Protein AF-A0A2V2RAA9-F1 (afdb_monomer_lite)

Sequence (193 aa):
KATEGNYYHDASFNYNMANGKAAGMQMGAYDFARPDLFSPATEANYFWAFAGGKIIADGHSLYPMVDFEVFNGHVGAGSYTAWFNAWSADVKAKTSHFLRPVIYASAGNGMCDLATSCVLSAWVAHYNGENLYTGNPWDGCCSCCNYVDPCTKNGWTYWQVSSTGSMCGISGNTDFDAYPLSLSLLISYQGVK

pLDDT: mean 93.82, std 6.81, range [66.69, 98.94]

Foldseek 3Di:
DAEEQQPDGDPCLVVCLVVCVVVVAQDEEEYAYDQVPDALLNRLVSSCVGCVVSQAQPLRYFAYEYEDPDDPHHPNAPFPQRRVVVNVVNNCVVDPWDHQYEYEDEPAPTQQSHALSPPGAYEYEAQPVDDQAPDASQPPPYDAGHQCGSVVSDRHQKYFHDQQDDDPPDPGGHTDMHGHDDPVVSCVRTNID

Structure (mmCIF, N/CA/C/O backbone):
data_AF-A0A2V2RAA9-F1
#
_entry.id   AF-A0A2V2RAA9-F1
#
loop_
_atom_site.group_PDB
_atom_site.id
_atom_site.type_symbol
_atom_site.label_atom_id
_atom_site.label_alt_id
_atom_site.label_comp_id
_atom_site.label_asym_id
_atom_site.label_entity_id
_atom_site.label_seq_id
_atom_site.pdbx_PDB_ins_code
_atom_site.Cartn_x
_atom_site.Cartn_y
_atom_site.Cartn_z
_atom_site.occupancy
_atom_site.B_iso_or_equiv
_atom_site.auth_seq_id
_atom_site.auth_comp_id
_atom_site.auth_asym_id
_atom_site.auth_atom_id
_atom_site.pdbx_PDB_model_num
ATOM 1 N N . LYS A 1 1 ? 1.457 -6.061 8.711 1.00 98.62 1 LYS A N 1
ATOM 2 C CA . LYS A 1 1 ? 1.168 -7.101 7.701 1.00 98.62 1 LYS A CA 1
ATOM 3 C C . LYS A 1 1 ? -0.242 -7.630 7.892 1.00 98.62 1 LYS A C 1
ATOM 5 O O . LYS A 1 1 ? -0.661 -7.742 9.040 1.00 98.62 1 LYS A O 1
ATOM 10 N N . ALA A 1 2 ? -0.966 -7.921 6.815 1.00 98.88 2 ALA A N 1
ATOM 11 C CA . ALA A 1 2 ? -2.245 -8.629 6.861 1.00 98.88 2 ALA A CA 1
ATOM 12 C C . ALA A 1 2 ? -2.123 -10.004 6.203 1.00 98.88 2 ALA A C 1
ATOM 14 O O . ALA A 1 2 ? -2.386 -11.017 6.849 1.00 98.88 2 ALA A O 1
ATOM 15 N N . THR A 1 3 ? -1.667 -10.034 4.953 1.00 98.94 3 THR A N 1
ATOM 16 C CA . THR A 1 3 ? -1.523 -11.258 4.161 1.00 98.94 3 THR A CA 1
ATOM 17 C C . THR A 1 3 ? -0.157 -11.342 3.492 1.00 98.94 3 THR A C 1
ATOM 19 O O . THR A 1 3 ? 0.612 -10.378 3.487 1.00 98.94 3 THR A O 1
ATOM 22 N N . GLU A 1 4 ? 0.164 -12.532 2.996 1.00 98.81 4 GLU A N 1
ATOM 23 C CA . GLU A 1 4 ? 1.214 -12.751 2.004 1.00 98.81 4 GLU A CA 1
ATOM 24 C C . GLU A 1 4 ? 0.735 -13.790 0.990 1.00 98.81 4 GLU A C 1
ATOM 26 O O . GLU A 1 4 ? 0.276 -14.878 1.377 1.00 98.81 4 GLU A O 1
ATOM 31 N N . GLY A 1 5 ? 0.855 -13.455 -0.298 1.00 98.31 5 GLY A N 1
ATOM 32 C CA . GLY A 1 5 ? 0.382 -14.305 -1.381 1.00 98.31 5 GLY A CA 1
ATOM 33 C C . GLY A 1 5 ? -1.093 -14.678 -1.203 1.00 98.31 5 GLY A C 1
ATOM 34 O O . GLY A 1 5 ? -1.935 -13.869 -0.822 1.00 98.31 5 GLY A O 1
ATOM 35 N N . ASN A 1 6 ? -1.410 -15.953 -1.432 1.00 98.31 6 ASN A N 1
ATOM 36 C CA . ASN A 1 6 ? -2.749 -16.506 -1.201 1.00 98.31 6 ASN A CA 1
ATOM 37 C C . ASN A 1 6 ? -2.800 -17.566 -0.089 1.00 98.31 6 ASN A C 1
ATOM 39 O O . ASN A 1 6 ? -3.706 -18.403 -0.075 1.00 98.31 6 ASN A O 1
ATOM 43 N N . TYR A 1 7 ? -1.794 -17.584 0.788 1.00 98.56 7 TYR A N 1
ATOM 44 C CA . TYR A 1 7 ? -1.565 -18.707 1.699 1.00 98.56 7 TYR A CA 1
ATOM 45 C C . TYR A 1 7 ? -1.301 -18.307 3.149 1.00 98.56 7 TYR A C 1
ATOM 47 O O . TYR A 1 7 ? -1.423 -19.154 4.034 1.00 98.56 7 TYR A O 1
ATOM 55 N N . TYR A 1 8 ? -0.936 -17.054 3.426 1.00 98.88 8 TYR A N 1
ATOM 56 C CA . TYR A 1 8 ? -0.551 -16.637 4.772 1.00 98.88 8 TYR A CA 1
ATOM 57 C C . TYR A 1 8 ? -1.415 -15.491 5.285 1.00 98.88 8 TYR A C 1
ATOM 59 O O . TYR A 1 8 ? -1.606 -14.482 4.610 1.00 98.88 8 TYR A O 1
ATOM 67 N N . HIS A 1 9 ? -1.909 -15.646 6.510 1.00 98.88 9 HIS A N 1
ATOM 68 C CA . HIS A 1 9 ? -2.507 -14.576 7.298 1.00 98.88 9 HIS A CA 1
ATOM 69 C C . HIS A 1 9 ? -1.589 -14.266 8.470 1.00 98.88 9 HIS A C 1
ATOM 71 O O . HIS A 1 9 ? -1.182 -15.172 9.200 1.00 98.88 9 HIS A O 1
ATOM 77 N N . ASP A 1 10 ? -1.310 -12.987 8.690 1.00 98.81 10 ASP A N 1
ATOM 78 C CA . ASP A 1 10 ? -0.564 -12.573 9.866 1.00 98.81 10 ASP A CA 1
ATOM 79 C C . ASP A 1 10 ? -1.406 -12.795 11.132 1.00 98.81 10 ASP A C 1
ATOM 81 O O . ASP A 1 10 ? -2.500 -12.241 11.289 1.00 98.81 10 ASP A O 1
ATOM 85 N N . ALA A 1 11 ? -0.891 -13.618 12.048 1.00 98.56 11 ALA A N 1
ATOM 86 C CA . ALA A 1 11 ? -1.599 -14.002 13.268 1.00 98.56 11 ALA A CA 1
ATOM 87 C C . ALA A 1 11 ? -1.884 -12.810 14.203 1.00 98.56 11 ALA A C 1
ATOM 89 O O . ALA A 1 11 ? -2.848 -12.842 14.970 1.00 98.56 11 ALA A O 1
ATOM 90 N N . SER A 1 12 ? -1.079 -11.749 14.122 1.00 98.06 12 SER A N 1
ATOM 91 C CA . SER A 1 12 ? -1.206 -10.554 14.958 1.00 98.06 12 SER A CA 1
ATOM 92 C C . SER A 1 12 ? -2.073 -9.471 14.316 1.00 98.06 12 SER A C 1
ATOM 94 O O . SER A 1 12 ? -2.484 -8.545 15.015 1.00 98.06 12 SER A O 1
ATOM 96 N N . PHE A 1 13 ? -2.404 -9.572 13.022 1.00 98.81 13 PHE A N 1
ATOM 97 C CA . PHE A 1 13 ? -3.129 -8.534 12.278 1.00 98.81 13 PHE 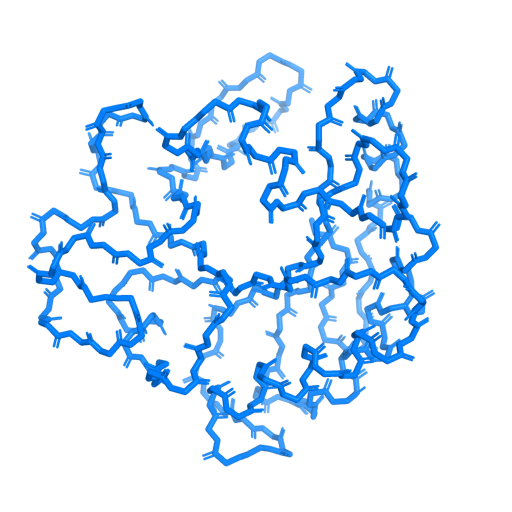A CA 1
ATOM 98 C C . PHE A 1 13 ? -4.394 -8.050 12.993 1.00 98.81 13 PHE A C 1
ATOM 100 O O . PHE A 1 13 ? -4.569 -6.854 13.224 1.00 98.81 13 PHE A O 1
ATOM 107 N N . ASN A 1 14 ? -5.270 -8.980 13.386 1.00 98.50 14 ASN A N 1
ATOM 108 C CA . ASN A 1 14 ? -6.539 -8.628 14.021 1.00 98.50 14 ASN A CA 1
ATOM 109 C C . ASN A 1 14 ? -6.346 -7.937 15.374 1.00 98.50 14 ASN A C 1
ATOM 111 O O . ASN A 1 14 ? -7.070 -6.986 15.674 1.00 98.50 14 ASN A O 1
ATOM 115 N N . TYR A 1 15 ? -5.376 -8.402 16.163 1.00 98.19 15 TYR A N 1
ATOM 116 C CA . TYR A 1 15 ? -5.028 -7.809 17.449 1.00 98.19 15 TYR A CA 1
ATOM 117 C C . TYR A 1 15 ? -4.449 -6.400 17.264 1.00 98.19 15 TYR A C 1
ATOM 119 O O . TYR A 1 15 ? -4.908 -5.460 17.911 1.00 98.19 15 TYR A O 1
ATOM 127 N N . ASN A 1 16 ? -3.505 -6.231 16.338 1.00 98.06 16 ASN A N 1
ATOM 128 C CA . ASN A 1 16 ? -2.843 -4.954 16.078 1.00 98.06 16 ASN A CA 1
ATOM 129 C C . ASN A 1 16 ? -3.819 -3.914 15.519 1.00 98.06 16 ASN A C 1
ATOM 131 O O . ASN A 1 16 ? -3.880 -2.801 16.035 1.00 98.06 16 ASN A O 1
ATOM 135 N N . MET A 1 17 ? -4.643 -4.280 14.530 1.00 98.50 17 MET A N 1
ATOM 136 C CA . MET A 1 17 ? -5.664 -3.384 13.974 1.00 98.50 17 MET A CA 1
ATOM 137 C C . MET A 1 17 ? -6.657 -2.914 15.038 1.00 98.50 17 MET A C 1
ATOM 139 O O . MET A 1 17 ? -6.996 -1.736 15.074 1.00 98.50 17 MET A O 1
ATOM 143 N N . ALA A 1 18 ? -7.135 -3.817 15.900 1.00 98.19 18 ALA A N 1
ATOM 144 C CA . ALA A 1 18 ? -8.118 -3.460 16.919 1.00 98.19 18 ALA A CA 1
ATOM 145 C C . ALA A 1 18 ? -7.515 -2.550 17.999 1.00 98.19 18 ALA A C 1
ATOM 147 O O . ALA A 1 18 ? -8.069 -1.491 18.291 1.00 98.19 18 ALA A O 1
ATOM 148 N N . ASN A 1 19 ? -6.367 -2.934 18.564 1.00 98.00 19 ASN A N 1
ATOM 149 C CA . ASN A 1 19 ? -5.750 -2.185 19.658 1.00 98.00 19 ASN A CA 1
ATOM 150 C C . ASN A 1 19 ? -5.135 -0.861 19.197 1.00 98.00 19 ASN A C 1
ATOM 152 O O . ASN A 1 19 ? -5.243 0.130 19.912 1.00 98.00 19 ASN A O 1
ATOM 156 N N . GLY A 1 20 ? -4.552 -0.807 17.996 1.00 97.75 20 GLY A N 1
ATOM 157 C CA . GLY A 1 20 ? -4.026 0.438 17.437 1.00 97.75 20 GLY A CA 1
ATOM 158 C C . GLY A 1 20 ? -5.127 1.479 17.224 1.00 97.75 20 GLY A C 1
ATOM 159 O O . GLY A 1 20 ? -4.992 2.622 17.659 1.00 97.75 20 GLY A O 1
ATOM 160 N N . LYS A 1 21 ? -6.273 1.066 16.665 1.00 98.12 21 LYS A N 1
ATOM 161 C CA . LYS A 1 21 ? -7.450 1.940 16.536 1.00 98.12 21 LYS A CA 1
ATOM 162 C C . LYS A 1 21 ? -8.003 2.369 17.893 1.00 98.12 21 LYS A C 1
ATOM 164 O O . LYS A 1 21 ? -8.296 3.544 18.080 1.00 98.12 21 LYS A O 1
ATOM 169 N N . ALA A 1 22 ? -8.099 1.451 18.859 1.00 97.94 22 ALA A N 1
ATOM 170 C CA . ALA A 1 22 ? -8.542 1.773 20.218 1.00 97.94 22 ALA A CA 1
ATOM 171 C C . ALA A 1 22 ? -7.605 2.767 20.933 1.00 97.94 22 ALA A C 1
ATOM 173 O O . ALA A 1 22 ? -8.062 3.569 21.744 1.00 97.94 22 ALA A O 1
ATOM 174 N N . ALA A 1 23 ? -6.313 2.755 20.598 1.00 97.25 23 ALA A N 1
ATOM 175 C CA . ALA A 1 23 ? -5.329 3.732 21.057 1.00 97.25 23 ALA A CA 1
ATOM 176 C C . ALA A 1 23 ? -5.363 5.063 20.273 1.00 97.25 23 ALA A C 1
ATOM 178 O O . ALA A 1 23 ? -4.560 5.955 20.541 1.00 97.25 23 ALA A O 1
ATOM 179 N N . GLY A 1 24 ? -6.274 5.216 19.305 1.00 96.62 24 GLY A N 1
ATOM 180 C CA . GLY A 1 24 ? -6.431 6.421 18.487 1.00 96.62 24 GLY A CA 1
ATOM 181 C C . GLY A 1 24 ? -5.464 6.525 17.304 1.00 96.62 24 GLY A C 1
ATOM 182 O O . GLY A 1 24 ? -5.418 7.567 16.649 1.00 96.62 24 GLY A O 1
ATOM 183 N N . MET A 1 25 ? -4.699 5.472 17.004 1.00 97.12 25 MET A N 1
ATOM 184 C CA . MET A 1 25 ? -3.746 5.470 15.894 1.00 97.12 25 MET A CA 1
ATOM 185 C C . MET A 1 25 ? -4.446 5.333 14.540 1.00 97.12 25 MET A C 1
ATOM 187 O O . MET A 1 25 ? -5.524 4.747 14.430 1.00 97.12 25 MET A O 1
ATOM 191 N N . GLN A 1 26 ? -3.797 5.853 13.497 1.00 98.12 26 GLN A N 1
ATOM 192 C CA . GLN A 1 26 ? -4.153 5.543 12.116 1.00 98.12 26 GLN A CA 1
ATOM 193 C C . GLN A 1 26 ? -3.544 4.188 11.746 1.00 98.12 26 GLN A C 1
ATOM 195 O O . GLN A 1 26 ? -2.329 4.020 11.813 1.00 98.12 26 GLN A O 1
ATOM 200 N N . MET A 1 27 ? -4.386 3.226 11.381 1.00 98.44 27 MET A N 1
ATOM 201 C CA . MET A 1 27 ? -4.008 1.836 11.151 1.00 98.44 27 MET A CA 1
ATOM 202 C C . MET A 1 27 ? -4.229 1.450 9.690 1.00 98.44 27 MET A C 1
ATOM 204 O O . MET A 1 27 ? -5.346 1.533 9.177 1.00 98.44 27 MET A O 1
ATOM 208 N N . GLY A 1 28 ? -3.158 1.009 9.032 1.00 97.81 28 GLY A N 1
ATOM 209 C CA . GLY A 1 28 ? -3.179 0.449 7.682 1.00 97.81 28 GLY A CA 1
ATOM 210 C C . GLY A 1 28 ? -3.034 -1.073 7.675 1.00 97.81 28 GLY A C 1
ATOM 211 O O . GLY A 1 28 ? -2.635 -1.692 8.663 1.00 97.81 28 GLY A O 1
ATOM 212 N N . ALA A 1 29 ? -3.343 -1.674 6.532 1.00 98.69 29 ALA A N 1
ATOM 213 C CA . ALA A 1 29 ? -3.184 -3.098 6.276 1.00 98.69 29 ALA A CA 1
ATOM 214 C C . ALA A 1 29 ? -2.437 -3.274 4.956 1.00 98.69 29 ALA A C 1
ATOM 216 O O . ALA A 1 29 ? -2.802 -2.634 3.969 1.00 98.69 29 ALA A O 1
ATOM 217 N N . TYR A 1 30 ? -1.432 -4.149 4.939 1.00 98.81 30 TYR A N 1
ATOM 218 C CA . TYR A 1 30 ? -0.664 -4.431 3.732 1.00 98.81 30 TYR A CA 1
ATOM 219 C C . TYR A 1 30 ? -0.640 -5.917 3.383 1.00 98.81 30 TYR A C 1
ATOM 221 O O . TYR A 1 30 ? -0.647 -6.772 4.278 1.00 98.81 30 TYR A O 1
ATOM 229 N N . ASP A 1 31 ? -0.603 -6.185 2.086 1.00 98.81 31 ASP A N 1
ATOM 230 C CA . ASP A 1 31 ? -0.370 -7.490 1.474 1.00 98.81 31 ASP A CA 1
ATOM 231 C C . ASP A 1 31 ? 1.098 -7.594 1.056 1.00 98.81 31 ASP A C 1
ATOM 233 O O . ASP A 1 31 ? 1.551 -6.762 0.272 1.00 98.81 31 ASP A O 1
ATOM 237 N N . PHE A 1 32 ? 1.851 -8.559 1.592 1.00 98.81 32 PHE A N 1
ATOM 238 C CA . PHE A 1 32 ? 3.186 -8.857 1.066 1.00 98.81 32 PHE A CA 1
ATOM 239 C C . PHE A 1 32 ? 3.017 -9.605 -0.248 1.00 98.81 32 PHE A C 1
ATOM 241 O O . PHE A 1 32 ? 2.612 -10.772 -0.260 1.00 98.81 32 PHE A O 1
ATOM 248 N N . ALA A 1 33 ? 3.317 -8.923 -1.344 1.00 98.31 33 ALA A N 1
ATOM 249 C CA . ALA A 1 33 ? 2.981 -9.420 -2.656 1.00 98.31 33 ALA A CA 1
ATOM 250 C C . ALA A 1 33 ? 3.939 -10.515 -3.113 1.00 98.31 33 ALA A C 1
ATOM 252 O O . ALA A 1 33 ? 5.158 -10.429 -2.935 1.00 98.31 33 ALA A O 1
ATOM 253 N N . ARG A 1 34 ? 3.387 -11.516 -3.794 1.00 98.56 34 ARG A N 1
ATOM 254 C CA . ARG A 1 34 ? 4.139 -12.559 -4.496 1.00 98.56 34 ARG A CA 1
ATOM 255 C C . ARG A 1 34 ? 3.801 -12.529 -5.986 1.00 98.56 34 ARG A C 1
ATOM 257 O O . ARG A 1 34 ? 3.285 -13.515 -6.528 1.00 98.56 34 ARG A O 1
ATOM 264 N N . PRO A 1 35 ? 4.135 -11.422 -6.687 1.00 97.88 35 PRO A N 1
ATOM 265 C CA . PRO A 1 35 ? 3.828 -11.276 -8.107 1.00 97.88 35 PRO A CA 1
ATOM 266 C C . PRO A 1 35 ? 4.539 -12.337 -8.959 1.00 97.88 35 PRO A C 1
ATOM 268 O O . PRO A 1 35 ? 4.112 -12.632 -10.072 1.00 97.88 35 PRO A O 1
ATOM 271 N N . A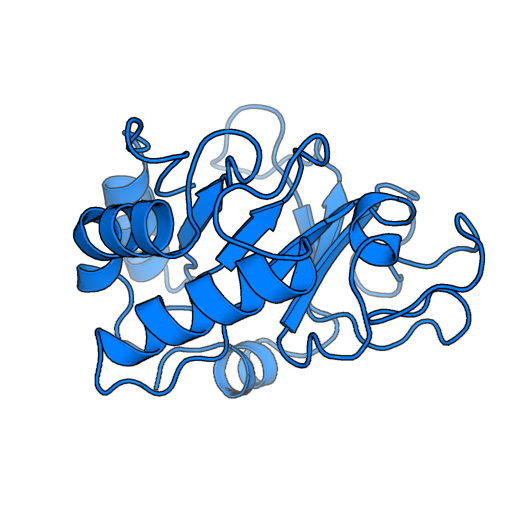SP A 1 36 ? 5.586 -12.968 -8.433 1.00 98.06 36 ASP A N 1
ATOM 272 C CA . ASP A 1 36 ? 6.290 -14.095 -9.033 1.00 98.06 36 ASP A CA 1
ATOM 273 C C . ASP A 1 36 ? 5.491 -15.402 -9.038 1.00 98.06 36 ASP A C 1
ATOM 275 O O . ASP A 1 36 ? 5.747 -16.276 -9.867 1.00 98.06 36 ASP A O 1
ATOM 279 N N . LEU A 1 37 ? 4.507 -15.530 -8.147 1.00 98.50 37 LEU A N 1
ATOM 280 C CA . LEU A 1 37 ? 3.716 -16.744 -7.965 1.00 98.50 37 LEU A CA 1
ATOM 281 C C . LEU A 1 37 ? 2.248 -16.574 -8.350 1.00 98.50 37 LEU A C 1
ATOM 283 O O . LEU A 1 37 ? 1.642 -17.527 -8.848 1.00 98.50 37 LEU A O 1
ATOM 287 N N . PHE A 1 38 ? 1.658 -15.399 -8.122 1.00 98.56 38 PHE A N 1
ATOM 288 C CA . PHE A 1 38 ? 0.211 -15.232 -8.223 1.00 98.56 38 PHE A CA 1
ATOM 289 C C . PHE A 1 38 ? -0.215 -14.036 -9.064 1.00 98.56 38 PHE A C 1
ATOM 291 O O . PHE A 1 38 ? 0.475 -13.029 -9.215 1.00 98.56 38 PHE A O 1
ATOM 298 N N . SER A 1 39 ? -1.418 -14.177 -9.623 1.00 98.62 39 SER A N 1
ATOM 299 C CA . SER A 1 39 ? -2.080 -13.093 -10.334 1.00 98.62 39 SER A CA 1
ATOM 300 C C . SER A 1 39 ? -2.527 -11.995 -9.363 1.00 98.62 39 SER A C 1
ATOM 302 O O . SER A 1 39 ? -2.873 -12.311 -8.218 1.00 98.62 39 SER A O 1
ATOM 304 N N . PRO A 1 40 ? -2.621 -10.733 -9.817 1.00 98.44 40 PRO A N 1
ATOM 305 C CA . PRO A 1 40 ? -3.065 -9.633 -8.964 1.00 98.44 40 PRO A CA 1
ATOM 306 C C . PRO A 1 40 ? -4.458 -9.882 -8.381 1.00 98.44 40 PRO A C 1
ATOM 308 O O . PRO A 1 40 ? -4.693 -9.610 -7.209 1.00 98.44 40 PRO A O 1
ATOM 311 N N . ALA A 1 41 ? -5.361 -10.480 -9.165 1.00 98.69 41 ALA A N 1
ATOM 312 C CA . ALA A 1 41 ? -6.702 -10.824 -8.709 1.00 98.69 41 ALA A CA 1
ATOM 313 C C . ALA A 1 41 ? -6.696 -11.902 -7.618 1.00 98.69 41 ALA A C 1
ATOM 315 O O . ALA A 1 41 ? -7.515 -11.868 -6.700 1.00 98.69 41 ALA A O 1
ATOM 316 N N . THR A 1 42 ? -5.788 -12.877 -7.699 1.00 98.81 42 THR A N 1
ATOM 317 C CA . THR A 1 42 ? -5.667 -13.928 -6.682 1.00 98.81 42 THR A CA 1
ATOM 318 C C . THR A 1 42 ? -5.313 -13.322 -5.325 1.00 98.81 42 THR A C 1
ATOM 320 O O . THR A 1 42 ? -6.005 -13.598 -4.345 1.00 98.81 42 THR A O 1
ATOM 323 N N . GLU A 1 43 ? -4.285 -12.473 -5.278 1.00 98.75 43 GLU A N 1
ATOM 324 C CA . GLU A 1 43 ? -3.835 -11.846 -4.030 1.00 98.75 43 GLU A CA 1
ATOM 325 C C . GLU A 1 43 ? -4.820 -10.780 -3.538 1.00 98.75 43 GLU A C 1
ATOM 327 O O . GLU A 1 43 ? -5.203 -10.805 -2.372 1.00 98.75 43 GLU A O 1
ATOM 332 N N . ALA A 1 44 ? -5.371 -9.942 -4.425 1.00 98.75 44 ALA A N 1
ATOM 333 C CA . ALA A 1 44 ? -6.378 -8.942 -4.058 1.00 98.75 44 ALA A CA 1
ATOM 334 C C . ALA A 1 44 ? -7.615 -9.571 -3.398 1.00 98.75 44 ALA A C 1
ATOM 336 O O . ALA A 1 44 ? -8.132 -9.060 -2.401 1.00 98.75 44 ALA A O 1
ATOM 337 N N . ASN A 1 45 ? -8.095 -10.700 -3.934 1.00 98.88 45 ASN A N 1
ATOM 338 C CA . ASN A 1 45 ? -9.223 -11.425 -3.352 1.00 98.88 45 ASN A CA 1
ATOM 339 C C . ASN A 1 45 ? -8.876 -12.018 -1.982 1.00 98.88 45 ASN A C 1
ATOM 341 O O . ASN A 1 45 ? -9.707 -11.953 -1.075 1.00 98.88 45 ASN A O 1
ATOM 345 N N . TYR A 1 46 ? -7.676 -12.581 -1.831 1.00 98.88 46 TYR A N 1
ATOM 346 C CA . TYR A 1 46 ? -7.226 -13.176 -0.576 1.00 98.88 46 TYR A CA 1
ATOM 347 C C . TYR A 1 46 ? -7.034 -12.113 0.516 1.00 98.88 46 TYR A C 1
ATOM 349 O O . TYR A 1 46 ? -7.645 -12.208 1.584 1.00 98.88 46 TYR A O 1
ATOM 357 N N . PHE A 1 47 ? -6.296 -11.044 0.203 1.00 98.94 47 PHE A N 1
ATOM 358 C CA . PHE A 1 47 ? -6.121 -9.883 1.071 1.00 98.94 47 PHE A CA 1
ATOM 359 C C . PHE A 1 47 ? -7.468 -9.304 1.504 1.00 98.94 47 PHE A C 1
ATOM 361 O O . PHE A 1 47 ? -7.717 -9.137 2.699 1.00 98.94 47 PHE A O 1
ATOM 368 N N . TRP A 1 48 ? -8.375 -9.028 0.559 1.00 98.75 48 TRP A N 1
ATOM 369 C CA . TRP A 1 48 ? -9.641 -8.383 0.899 1.00 98.75 48 TRP A CA 1
ATOM 370 C C . TRP A 1 48 ? -10.566 -9.284 1.720 1.00 98.75 48 TRP A C 1
ATOM 372 O O . TRP A 1 48 ? -11.235 -8.797 2.633 1.00 98.75 48 TRP A O 1
ATOM 382 N N . ALA A 1 49 ? -10.590 -10.591 1.445 1.00 98.81 49 ALA A N 1
ATOM 383 C CA . ALA A 1 49 ? -11.388 -11.539 2.219 1.00 98.81 49 ALA A CA 1
ATOM 384 C C . ALA A 1 49 ? -10.976 -11.574 3.702 1.00 98.81 49 ALA A C 1
ATOM 386 O O . ALA A 1 49 ? -11.837 -11.713 4.571 1.00 98.81 49 ALA A O 1
ATOM 387 N N . PHE A 1 50 ? -9.683 -11.414 3.998 1.00 98.88 50 PHE A N 1
ATOM 388 C CA . PHE A 1 50 ? -9.170 -11.407 5.368 1.00 98.88 50 PHE A CA 1
ATOM 389 C C . PHE A 1 50 ? -9.206 -10.020 6.025 1.00 98.88 50 PHE A C 1
ATOM 391 O O . PHE A 1 50 ? -9.673 -9.870 7.156 1.00 98.88 50 PHE A O 1
ATOM 398 N N . ALA A 1 51 ? -8.715 -8.996 5.325 1.00 98.69 51 ALA A N 1
ATOM 399 C CA . ALA A 1 51 ? -8.464 -7.672 5.886 1.00 98.69 51 ALA A CA 1
ATOM 400 C C . ALA A 1 51 ? -9.590 -6.662 5.629 1.00 98.69 51 ALA A C 1
ATOM 402 O O . ALA A 1 51 ? -9.761 -5.735 6.422 1.00 98.69 51 ALA A O 1
ATOM 403 N N . GLY A 1 52 ? -10.381 -6.835 4.564 1.00 98.19 52 GLY A N 1
ATOM 404 C CA . GLY A 1 52 ? -11.328 -5.829 4.069 1.00 98.19 52 GLY A CA 1
ATOM 405 C C . GLY A 1 52 ? -12.358 -5.382 5.107 1.00 98.19 52 GLY A C 1
ATOM 406 O O . GLY A 1 52 ? -12.626 -4.193 5.242 1.00 98.19 52 GLY A O 1
ATOM 407 N N . GLY A 1 53 ? -12.849 -6.304 5.944 1.00 97.75 53 GLY A N 1
ATOM 408 C CA . GLY A 1 53 ? -13.781 -5.985 7.036 1.00 97.75 53 GLY A CA 1
ATOM 409 C C . GLY A 1 53 ? -13.198 -5.094 8.145 1.00 97.75 53 GLY A C 1
ATOM 410 O O . GLY A 1 53 ? -13.939 -4.627 9.008 1.00 97.75 53 GLY A O 1
ATOM 411 N N . LYS A 1 54 ? -11.879 -4.862 8.152 1.00 97.94 54 LYS A N 1
ATOM 412 C CA . LYS A 1 54 ? -11.180 -3.964 9.084 1.00 97.94 54 LYS A CA 1
ATOM 413 C C . LYS A 1 54 ? -10.725 -2.658 8.430 1.00 97.94 54 LYS A C 1
ATOM 415 O O . LYS A 1 54 ? -10.213 -1.802 9.148 1.00 97.94 54 LYS A O 1
ATOM 420 N N . ILE A 1 55 ? -10.911 -2.496 7.121 1.00 98.00 55 ILE A N 1
ATOM 421 C CA . ILE A 1 55 ? -10.520 -1.314 6.343 1.00 98.00 55 ILE A CA 1
ATOM 422 C C . ILE A 1 55 ? -11.803 -0.550 6.001 1.00 98.00 55 ILE A C 1
ATOM 424 O O . ILE A 1 55 ? -12.415 -0.755 4.955 1.00 98.00 55 ILE A O 1
ATOM 428 N N . ILE A 1 56 ? -12.252 0.285 6.938 1.00 96.38 56 ILE A N 1
ATOM 429 C CA . ILE A 1 56 ? -13.576 0.925 6.916 1.00 96.38 56 ILE A CA 1
ATOM 430 C C . ILE A 1 56 ? -13.465 2.421 7.219 1.00 96.38 56 ILE A C 1
ATOM 432 O O . ILE A 1 56 ? -12.483 2.859 7.811 1.00 96.38 56 ILE A O 1
ATOM 436 N N . ALA A 1 57 ? -14.474 3.212 6.854 1.00 96.50 57 ALA A N 1
ATOM 437 C CA . ALA A 1 57 ? -14.514 4.650 7.144 1.00 96.50 57 ALA A CA 1
ATOM 438 C C . ALA A 1 57 ? -14.822 4.948 8.629 1.00 96.50 57 ALA A C 1
ATOM 440 O O . ALA A 1 57 ? -15.885 5.455 8.978 1.00 96.50 57 ALA A O 1
ATOM 441 N N . ASP A 1 58 ? -13.890 4.605 9.518 1.00 96.06 58 ASP A N 1
ATOM 442 C CA . ASP A 1 58 ? -13.987 4.780 10.975 1.00 96.06 58 ASP A CA 1
ATOM 443 C C . ASP A 1 58 ? -13.144 5.950 11.512 1.00 96.06 58 ASP A C 1
ATOM 445 O O . ASP A 1 58 ? -13.006 6.111 12.721 1.00 96.06 58 ASP A O 1
ATOM 449 N N . GLY A 1 59 ? -12.554 6.755 10.624 1.00 96.38 59 GLY A N 1
ATOM 450 C CA . GLY A 1 59 ? -11.648 7.850 10.990 1.00 96.38 59 GLY A CA 1
ATOM 451 C C . GLY A 1 59 ? -10.257 7.399 11.453 1.00 96.38 59 GLY A C 1
ATOM 452 O O . GLY A 1 59 ? -9.423 8.249 11.769 1.00 96.38 59 GLY A O 1
ATOM 453 N N . HIS A 1 60 ? -9.995 6.088 11.468 1.00 98.00 60 HIS A N 1
ATOM 454 C CA . HIS A 1 60 ? -8.728 5.495 11.900 1.00 98.00 60 HIS A CA 1
ATOM 455 C C . HIS A 1 60 ? -8.115 4.540 10.872 1.00 98.00 60 HIS A C 1
ATOM 457 O O . HIS A 1 60 ? -6.957 4.162 11.013 1.00 98.00 60 HIS A O 1
ATOM 463 N N . SER A 1 61 ? -8.856 4.102 9.858 1.00 98.38 61 SER A N 1
ATOM 464 C CA . SER A 1 61 ? -8.329 3.219 8.816 1.00 98.38 61 SER A CA 1
ATOM 465 C C . SER A 1 61 ? -7.600 4.017 7.745 1.00 98.38 61 SER A C 1
ATOM 467 O O . SER A 1 61 ? -8.158 4.962 7.187 1.00 98.38 61 SER A O 1
ATOM 469 N N . LEU A 1 62 ? -6.390 3.585 7.403 1.00 98.31 62 LEU A N 1
ATOM 470 C CA . LEU A 1 62 ? -5.699 4.017 6.191 1.00 98.31 62 LEU A CA 1
ATOM 471 C C . LEU A 1 62 ? -6.081 3.121 5.005 1.00 98.31 62 LEU A C 1
ATOM 473 O O . LEU A 1 62 ? -6.533 1.987 5.185 1.00 98.31 62 LEU A O 1
ATOM 477 N N . TYR A 1 63 ? -5.898 3.630 3.788 1.00 98.06 63 TYR A N 1
ATOM 478 C CA . TYR A 1 63 ? -6.067 2.854 2.564 1.00 98.06 63 TYR A CA 1
ATOM 479 C C . TYR A 1 63 ? -5.156 1.618 2.543 1.00 98.06 63 TYR A C 1
ATOM 481 O O . TYR A 1 63 ? -4.076 1.631 3.139 1.00 98.06 63 TYR A O 1
ATOM 489 N N . PRO A 1 64 ? -5.582 0.542 1.858 1.00 98.12 64 PRO A N 1
ATOM 490 C CA . PRO A 1 64 ? -4.804 -0.684 1.782 1.00 98.12 64 PRO A CA 1
ATOM 491 C C . PRO A 1 64 ? -3.487 -0.463 1.041 1.00 98.12 64 PRO A C 1
ATOM 493 O O . PRO A 1 64 ? -3.411 0.322 0.093 1.00 98.12 64 PRO A O 1
ATOM 496 N N . MET A 1 65 ? -2.464 -1.196 1.457 1.00 98.56 65 MET A N 1
ATOM 497 C CA . MET A 1 65 ? -1.133 -1.135 0.871 1.00 98.56 65 MET A CA 1
ATOM 498 C C . MET A 1 65 ? -0.755 -2.480 0.239 1.00 98.56 65 MET A C 1
ATOM 500 O O . MET A 1 65 ? -1.215 -3.534 0.677 1.00 98.56 65 MET A O 1
ATOM 504 N N . VAL A 1 66 ? 0.107 -2.440 -0.768 1.00 98.06 66 VAL A N 1
ATOM 505 C CA . VAL A 1 66 ? 0.778 -3.607 -1.347 1.00 98.06 66 VAL A CA 1
ATOM 506 C C . VAL A 1 66 ? 2.267 -3.433 -1.130 1.00 98.06 66 VAL A C 1
ATOM 508 O O . VAL A 1 66 ? 2.811 -2.376 -1.433 1.00 98.06 66 VAL A O 1
ATOM 511 N N . ASP A 1 67 ? 2.906 -4.464 -0.613 1.00 98.56 67 ASP A N 1
ATOM 512 C CA . ASP A 1 67 ? 4.323 -4.508 -0.295 1.00 98.56 67 ASP A CA 1
ATOM 513 C C . ASP A 1 67 ? 5.059 -5.317 -1.375 1.00 98.56 67 ASP A C 1
ATOM 515 O O . ASP A 1 67 ? 4.870 -6.527 -1.507 1.00 98.56 67 ASP A O 1
ATOM 519 N N . PHE A 1 68 ? 5.815 -4.611 -2.223 1.00 97.06 68 PHE A N 1
ATOM 520 C CA . PHE A 1 68 ? 6.616 -5.170 -3.308 1.00 97.06 68 PHE A CA 1
ATOM 521 C C . PHE A 1 68 ? 8.094 -5.202 -2.914 1.00 97.06 68 PHE A C 1
ATOM 523 O O . PHE A 1 68 ? 8.819 -4.214 -3.040 1.00 97.06 68 PHE A O 1
ATOM 530 N N . GLU A 1 69 ? 8.557 -6.389 -2.535 1.00 96.38 69 GLU A N 1
ATOM 531 C CA . GLU A 1 69 ? 9.981 -6.688 -2.326 1.00 96.38 69 GLU A CA 1
ATOM 532 C C . GLU A 1 69 ? 10.495 -7.802 -3.252 1.00 96.38 69 GLU A C 1
ATOM 534 O O . GLU A 1 69 ? 11.696 -8.065 -3.329 1.00 96.38 69 GLU A O 1
ATOM 539 N N . VAL A 1 70 ? 9.592 -8.441 -4.002 1.00 95.00 70 VAL A N 1
ATOM 540 C CA . VAL A 1 70 ? 9.890 -9.565 -4.892 1.00 95.00 70 VAL A CA 1
ATOM 541 C C . VAL A 1 70 ? 9.708 -9.139 -6.350 1.00 95.00 70 VAL A C 1
ATOM 543 O O . VAL A 1 70 ? 8.589 -8.977 -6.831 1.00 95.00 70 VAL A O 1
ATOM 546 N N . PHE A 1 71 ? 10.829 -8.980 -7.060 1.00 93.50 71 PHE A N 1
ATOM 547 C CA . PHE A 1 71 ? 10.889 -8.505 -8.451 1.00 93.50 71 PHE A CA 1
ATOM 548 C C . PHE A 1 71 ? 11.502 -9.551 -9.399 1.00 93.50 71 PHE A C 1
ATOM 550 O O . PHE A 1 71 ? 12.412 -9.266 -10.177 1.00 93.50 71 PHE A O 1
ATOM 557 N N . ASN A 1 72 ? 10.998 -10.785 -9.366 1.00 94.38 72 ASN A N 1
ATOM 558 C CA . ASN A 1 72 ? 11.430 -11.882 -10.247 1.00 94.38 72 ASN A CA 1
ATOM 559 C C . ASN A 1 72 ? 10.274 -12.539 -11.035 1.00 94.38 72 ASN A C 1
ATOM 561 O O . ASN A 1 72 ? 10.399 -13.678 -11.484 1.00 94.38 72 ASN A O 1
ATOM 565 N N . GLY A 1 73 ? 9.168 -11.820 -11.240 1.00 95.50 73 GLY A N 1
ATOM 566 C CA . GLY A 1 73 ? 8.027 -12.264 -12.040 1.00 95.50 73 GLY A CA 1
ATOM 567 C C . GLY A 1 73 ? 6.765 -11.448 -11.760 1.00 95.50 73 GLY A C 1
ATOM 568 O O . GLY A 1 73 ? 6.636 -10.839 -10.708 1.00 95.50 73 GLY A O 1
ATOM 569 N N . HIS A 1 74 ? 5.835 -11.422 -12.715 1.00 96.44 74 HIS A N 1
ATOM 570 C CA . HIS A 1 74 ? 4.553 -10.711 -12.602 1.00 96.44 74 HIS A CA 1
ATOM 571 C C . HIS A 1 74 ? 3.419 -11.541 -13.224 1.00 96.44 74 HIS A C 1
ATOM 573 O O . HIS A 1 74 ? 2.804 -11.171 -14.228 1.00 96.44 74 HIS A O 1
ATOM 579 N N . VAL A 1 75 ? 3.177 -12.718 -12.652 1.00 98.25 75 VAL A N 1
ATOM 580 C CA . VAL A 1 75 ? 2.162 -13.683 -13.083 1.00 98.25 75 VAL A CA 1
ATOM 581 C C . VAL A 1 75 ? 0.822 -12.982 -13.313 1.00 98.25 75 VAL A C 1
ATOM 583 O O . VAL A 1 75 ? 0.349 -12.198 -12.496 1.00 98.25 75 VAL A O 1
ATOM 586 N N . GLY A 1 76 ? 0.202 -13.241 -14.467 1.00 97.31 76 GLY A N 1
ATOM 587 C CA . GLY A 1 76 ? -1.097 -12.664 -14.829 1.00 97.31 76 GLY A CA 1
ATOM 588 C C . GLY A 1 76 ? -1.088 -11.171 -15.189 1.00 97.31 76 GLY A C 1
ATOM 589 O O . GLY A 1 76 ? -2.153 -10.624 -15.461 1.00 97.31 76 GLY A O 1
ATOM 590 N N . ALA A 1 77 ? 0.074 -10.514 -15.231 1.00 97.25 77 ALA A N 1
ATOM 591 C CA . ALA A 1 77 ? 0.227 -9.121 -15.640 1.00 97.25 77 ALA A CA 1
ATOM 592 C C . ALA A 1 77 ? 1.360 -8.955 -16.669 1.00 97.25 77 ALA A C 1
ATOM 594 O O . ALA A 1 77 ? 2.197 -9.837 -16.841 1.00 97.25 77 ALA A O 1
ATOM 595 N N . GLY A 1 78 ? 1.385 -7.819 -17.373 1.00 96.62 78 GLY A N 1
ATOM 596 C CA . GLY A 1 78 ? 2.445 -7.496 -18.343 1.00 96.62 78 GLY A CA 1
ATOM 597 C C . GLY A 1 78 ? 3.658 -6.771 -17.749 1.00 96.62 78 GLY A C 1
ATOM 598 O O . GLY A 1 78 ? 4.667 -6.624 -18.429 1.00 96.62 78 GLY A O 1
ATOM 599 N N . SER A 1 79 ? 3.544 -6.281 -16.514 1.00 95.62 79 SER A N 1
ATOM 600 C CA . SER A 1 79 ? 4.594 -5.591 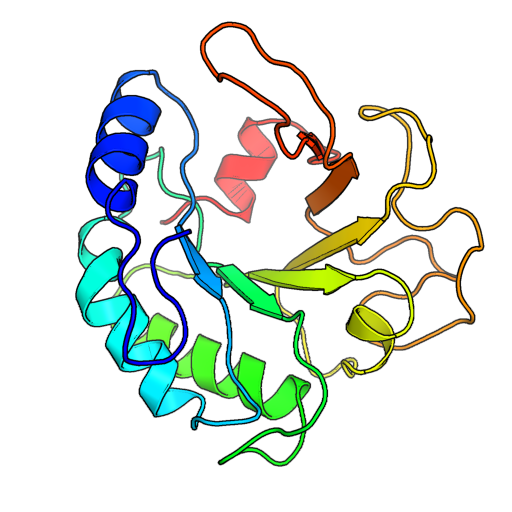-15.758 1.00 95.62 79 SER A CA 1
ATOM 601 C C . SER A 1 79 ? 4.195 -5.491 -14.282 1.00 95.62 79 SER A C 1
ATOM 603 O O . SER A 1 79 ? 3.020 -5.671 -13.949 1.00 95.62 79 SER A O 1
ATOM 605 N N . TYR A 1 80 ? 5.132 -5.124 -13.403 1.00 95.19 80 TYR A N 1
ATOM 606 C CA . TYR A 1 80 ? 4.853 -4.826 -11.990 1.00 95.19 80 TYR A CA 1
ATOM 607 C C . TYR A 1 80 ? 3.820 -3.709 -11.817 1.00 95.19 80 TYR A C 1
ATOM 609 O O . TYR A 1 80 ? 2.895 -3.824 -11.017 1.00 95.19 80 TYR A O 1
ATOM 617 N N . THR A 1 81 ? 3.903 -2.660 -12.639 1.00 94.88 81 THR A N 1
ATOM 618 C CA . THR A 1 81 ? 2.903 -1.584 -12.648 1.00 94.88 81 THR A CA 1
ATOM 619 C C . THR A 1 81 ? 1.522 -2.079 -13.059 1.00 94.88 81 THR A C 1
ATOM 621 O O . THR A 1 81 ? 0.529 -1.697 -12.444 1.00 94.88 81 THR A O 1
ATOM 624 N N . ALA A 1 82 ? 1.436 -2.941 -14.077 1.00 96.06 82 ALA A N 1
ATOM 625 C CA . ALA A 1 82 ? 0.162 -3.529 -14.480 1.00 96.06 82 ALA A CA 1
ATOM 626 C C . ALA A 1 82 ? -0.413 -4.434 -13.379 1.00 96.06 82 ALA A C 1
ATOM 628 O O . ALA A 1 82 ? -1.618 -4.399 -13.139 1.00 96.06 82 ALA A O 1
ATOM 629 N N . TRP A 1 83 ? 0.444 -5.188 -12.683 1.00 97.31 83 TRP A N 1
ATOM 630 C CA . TRP A 1 83 ? 0.052 -6.032 -11.556 1.00 97.31 83 TRP A CA 1
ATOM 631 C C . TRP A 1 83 ? -0.540 -5.188 -10.423 1.00 97.31 83 TRP A C 1
ATOM 633 O O . TRP A 1 83 ? -1.691 -5.393 -10.040 1.00 97.31 83 TRP A O 1
ATOM 643 N N . PHE A 1 84 ? 0.189 -4.173 -9.950 1.00 96.56 84 PHE A N 1
ATOM 644 C CA . PHE A 1 84 ? -0.275 -3.300 -8.868 1.00 96.56 84 PHE A CA 1
ATOM 645 C C . PHE A 1 84 ? -1.557 -2.539 -9.229 1.00 96.56 84 PHE A C 1
ATOM 647 O O . PHE A 1 84 ? -2.480 -2.450 -8.415 1.00 96.56 84 PHE A O 1
ATOM 654 N N . ASN A 1 85 ? -1.659 -2.028 -10.460 1.00 96.38 85 ASN A N 1
ATOM 655 C CA . ASN A 1 85 ? -2.864 -1.343 -10.925 1.00 96.38 85 ASN A CA 1
ATOM 656 C C . ASN A 1 85 ? -4.082 -2.282 -10.958 1.00 96.38 85 ASN A C 1
ATOM 658 O O . ASN A 1 85 ? -5.173 -1.868 -10.564 1.00 96.38 85 ASN A O 1
ATOM 662 N N . ALA A 1 86 ? -3.906 -3.535 -11.392 1.00 97.56 86 ALA A N 1
ATOM 663 C CA . ALA A 1 86 ? -4.975 -4.531 -11.407 1.00 97.56 86 ALA A CA 1
ATOM 664 C C . ALA A 1 86 ? -5.399 -4.939 -9.987 1.00 97.56 86 ALA A C 1
ATOM 666 O O . ALA A 1 86 ? -6.590 -4.917 -9.685 1.00 97.56 86 ALA A O 1
ATOM 667 N N . TRP A 1 87 ? -4.441 -5.209 -9.093 1.00 98.25 87 TRP A N 1
ATOM 668 C CA . TRP A 1 87 ? -4.719 -5.506 -7.682 1.00 98.25 87 TRP A CA 1
ATOM 669 C C . TRP A 1 87 ? -5.495 -4.356 -7.026 1.00 98.25 87 TRP A C 1
ATOM 671 O O . TRP A 1 87 ? -6.519 -4.557 -6.372 1.00 98.25 87 TRP A O 1
ATOM 681 N N . SER A 1 88 ? -5.060 -3.119 -7.284 1.00 97.62 88 SER A N 1
ATOM 682 C CA . SER A 1 88 ? -5.694 -1.908 -6.758 1.00 97.62 88 SER A CA 1
ATOM 683 C C . SER A 1 88 ? -7.113 -1.718 -7.284 1.00 97.62 88 SER A C 1
ATOM 685 O O . SER A 1 88 ? -7.996 -1.294 -6.536 1.00 97.62 88 SER A O 1
ATOM 687 N N . ALA A 1 89 ? -7.348 -2.007 -8.566 1.00 97.56 89 ALA A N 1
ATOM 688 C CA . ALA A 1 89 ? -8.676 -1.945 -9.164 1.00 97.56 89 ALA A CA 1
ATOM 689 C C . ALA A 1 89 ? -9.621 -2.981 -8.539 1.00 97.56 89 ALA A C 1
ATOM 691 O O . ALA A 1 89 ? -10.750 -2.630 -8.190 1.00 97.56 89 ALA A O 1
ATOM 692 N N . ASP A 1 90 ? -9.142 -4.208 -8.329 1.00 98.12 90 ASP A N 1
ATOM 693 C CA . ASP A 1 90 ? -9.924 -5.279 -7.716 1.00 98.12 90 ASP A CA 1
ATOM 694 C C . ASP A 1 90 ? -10.321 -4.935 -6.284 1.00 98.12 90 ASP A C 1
ATOM 696 O O . ASP A 1 90 ? -11.507 -4.980 -5.961 1.00 98.12 90 ASP A O 1
ATOM 700 N N . VAL A 1 91 ? -9.372 -4.512 -5.443 1.00 97.81 91 VAL A N 1
ATOM 701 C CA . VAL A 1 91 ? -9.651 -4.100 -4.057 1.00 97.81 91 VAL A CA 1
ATOM 702 C C . VAL A 1 91 ? -10.656 -2.947 -4.003 1.00 97.81 91 VAL A C 1
ATOM 704 O O . VAL A 1 91 ? -11.621 -3.000 -3.239 1.00 97.81 91 VAL A O 1
ATOM 707 N N . LYS A 1 92 ? -10.494 -1.933 -4.862 1.00 97.19 92 LYS A N 1
ATOM 708 C CA . LYS A 1 92 ? -11.448 -0.818 -4.977 1.00 97.19 92 LYS A CA 1
ATOM 709 C C . LYS A 1 92 ? -12.852 -1.283 -5.355 1.00 97.19 92 LYS A C 1
ATOM 711 O O . LYS A 1 92 ? -13.818 -0.700 -4.882 1.00 97.19 92 LYS A O 1
ATOM 716 N N . ALA A 1 93 ? -12.980 -2.322 -6.176 1.00 98.00 93 ALA A N 1
ATOM 717 C CA . ALA A 1 93 ? -14.274 -2.855 -6.589 1.00 98.00 93 ALA A CA 1
ATOM 718 C C . ALA A 1 93 ? -14.989 -3.661 -5.486 1.00 98.00 93 ALA A C 1
ATOM 720 O O . ALA A 1 93 ? -16.182 -3.937 -5.613 1.00 98.00 93 ALA A O 1
ATOM 721 N N . LYS A 1 94 ? -14.300 -4.042 -4.399 1.00 97.62 94 LYS A N 1
ATOM 722 C CA . LYS A 1 94 ? -14.894 -4.807 -3.287 1.00 97.62 94 LYS A CA 1
ATOM 723 C C . LYS A 1 94 ? -15.605 -3.951 -2.240 1.00 97.62 94 LYS A C 1
ATOM 725 O O . LYS A 1 94 ? -16.145 -4.497 -1.277 1.00 97.62 94 LYS A O 1
ATOM 730 N N . THR A 1 95 ? -15.590 -2.632 -2.388 1.00 97.06 95 THR A N 1
ATOM 731 C CA . THR A 1 95 ? -16.171 -1.708 -1.416 1.00 97.06 95 THR A CA 1
ATOM 732 C C . THR A 1 95 ? -16.762 -0.481 -2.090 1.00 97.06 95 THR A C 1
ATOM 734 O O . THR A 1 95 ? -16.375 -0.110 -3.193 1.00 97.06 95 THR A O 1
ATOM 737 N N . SER A 1 96 ? -17.712 0.163 -1.414 1.00 95.88 96 SER A N 1
ATOM 738 C CA . SER A 1 96 ? -18.209 1.485 -1.800 1.00 95.88 96 SER A CA 1
ATOM 739 C C . SER A 1 96 ? -17.339 2.623 -1.264 1.00 95.88 96 SER A C 1
ATOM 741 O O . SER A 1 96 ? -17.528 3.766 -1.678 1.00 95.88 96 SER A O 1
ATOM 743 N N . HIS A 1 97 ? -16.423 2.335 -0.334 1.00 95.44 97 HIS A N 1
ATOM 744 C CA . HIS A 1 97 ? -15.471 3.323 0.160 1.00 95.44 97 HIS A CA 1
ATOM 745 C C . HIS A 1 97 ? -14.565 3.791 -0.973 1.00 95.44 97 HIS A C 1
ATOM 747 O O . HIS A 1 97 ? -14.082 2.992 -1.780 1.00 95.44 97 HIS A O 1
ATOM 753 N N . PHE A 1 98 ? -14.294 5.093 -1.020 1.00 94.44 98 PHE A N 1
ATOM 754 C CA . PHE A 1 98 ? -13.251 5.574 -1.913 1.00 94.44 98 PHE A CA 1
ATOM 755 C C . PHE A 1 98 ? -11.913 5.077 -1.370 1.00 94.44 98 PHE A C 1
ATOM 757 O O . PHE A 1 98 ? -11.618 5.320 -0.207 1.00 94.44 98 PHE A O 1
ATOM 764 N N . LEU A 1 99 ? -11.100 4.414 -2.198 1.00 95.44 99 LEU A N 1
ATOM 765 C CA . LEU A 1 99 ? -9.751 3.983 -1.827 1.00 95.44 99 LEU A CA 1
ATOM 766 C C . LEU A 1 99 ? -8.705 4.524 -2.807 1.00 95.44 99 LEU A C 1
ATOM 768 O O . LEU A 1 99 ? -8.913 4.539 -4.029 1.00 95.44 99 LEU A O 1
ATOM 772 N N . ARG A 1 100 ? -7.539 4.888 -2.267 1.00 94.38 100 ARG A N 1
ATOM 773 C CA . ARG A 1 100 ? -6.305 5.164 -3.014 1.00 94.38 100 ARG A CA 1
ATOM 774 C C . ARG A 1 100 ? -5.194 4.255 -2.470 1.00 94.38 100 ARG A C 1
ATOM 776 O O . ARG A 1 100 ? -4.472 4.690 -1.580 1.00 94.38 100 ARG A O 1
ATOM 783 N N . PRO A 1 101 ? -5.089 3.003 -2.956 1.00 96.50 101 PRO A N 1
ATOM 784 C CA . PRO A 1 101 ? -4.078 2.070 -2.473 1.00 96.50 101 PRO A CA 1
ATOM 785 C C . PRO A 1 101 ? -2.648 2.607 -2.574 1.00 96.50 101 PRO A C 1
ATOM 787 O O . PRO A 1 101 ? -2.360 3.494 -3.381 1.00 96.50 101 PRO A O 1
ATOM 790 N N . VAL A 1 102 ? -1.757 2.056 -1.758 1.00 97.19 102 VAL A N 1
ATOM 791 C CA . VAL A 1 102 ? -0.350 2.470 -1.668 1.00 97.19 102 VAL A CA 1
ATOM 792 C C . VAL A 1 102 ? 0.541 1.320 -2.120 1.00 97.19 102 VAL A C 1
ATOM 794 O O . VAL A 1 102 ? 0.310 0.192 -1.703 1.00 97.19 102 VAL A O 1
ATOM 797 N N . ILE A 1 103 ? 1.565 1.587 -2.928 1.00 96.75 103 ILE A N 1
ATOM 798 C CA . ILE A 1 103 ? 2.634 0.620 -3.196 1.00 96.75 103 ILE A CA 1
ATOM 799 C C . ILE A 1 103 ? 3.852 0.938 -2.335 1.00 96.75 103 ILE A C 1
ATOM 801 O O . ILE A 1 103 ? 4.337 2.069 -2.342 1.00 96.75 103 ILE A O 1
ATOM 805 N N . TYR A 1 104 ? 4.334 -0.054 -1.599 1.00 97.69 104 TYR A N 1
ATOM 806 C CA . TYR A 1 104 ? 5.622 -0.037 -0.927 1.00 97.69 104 TYR A CA 1
ATOM 807 C C . TYR A 1 104 ? 6.669 -0.749 -1.783 1.00 97.69 104 TYR A C 1
ATOM 809 O O . TYR A 1 104 ? 6.374 -1.800 -2.345 1.00 97.69 104 TYR A O 1
ATOM 817 N N . ALA A 1 105 ? 7.865 -0.171 -1.891 1.00 95.50 105 ALA A N 1
ATOM 818 C CA . ALA A 1 105 ? 9.033 -0.802 -2.507 1.00 95.50 105 ALA A CA 1
ATOM 819 C C . ALA A 1 105 ? 10.329 -0.077 -2.105 1.00 95.50 105 ALA A C 1
ATOM 821 O O . ALA A 1 105 ? 10.315 1.083 -1.675 1.00 95.50 105 ALA A O 1
ATOM 822 N N . SER A 1 106 ? 11.471 -0.735 -2.301 1.00 93.50 106 SER A N 1
ATOM 823 C CA . SER A 1 106 ? 12.782 -0.119 -2.096 1.00 93.50 106 SER A CA 1
ATOM 824 C C . SER A 1 106 ? 13.051 1.034 -3.067 1.00 93.50 106 SER A C 1
ATOM 826 O O . SER A 1 106 ? 12.678 0.998 -4.245 1.00 93.50 106 SER A O 1
ATOM 828 N N . ALA A 1 107 ? 13.735 2.067 -2.573 1.00 90.69 107 ALA A N 1
ATOM 829 C CA . ALA A 1 107 ? 14.366 3.068 -3.420 1.00 90.69 107 ALA A CA 1
ATOM 830 C C . ALA A 1 107 ? 15.336 2.404 -4.409 1.00 90.69 107 ALA A C 1
ATOM 832 O O . ALA A 1 107 ? 15.955 1.379 -4.118 1.00 90.69 107 ALA A O 1
ATOM 833 N N . GLY A 1 108 ? 15.479 2.998 -5.594 1.00 86.12 108 GLY A N 1
ATOM 834 C CA . GLY A 1 108 ? 16.256 2.389 -6.669 1.00 86.12 108 GLY A CA 1
ATOM 835 C C . GLY A 1 108 ? 15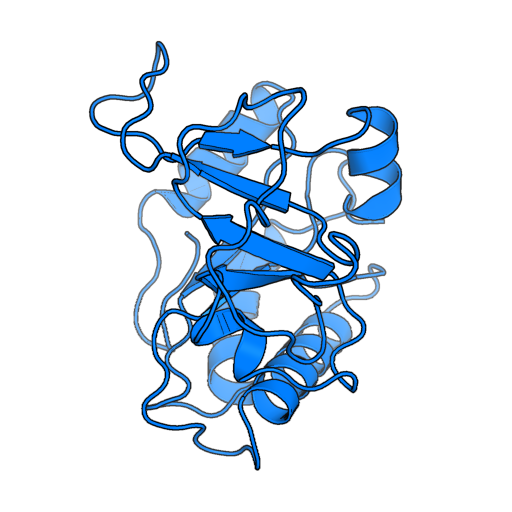.454 1.273 -7.324 1.00 86.12 108 GLY A C 1
ATOM 836 O O . GLY A 1 108 ? 14.335 1.524 -7.754 1.00 86.12 108 GLY A O 1
ATOM 837 N N . ASN A 1 109 ? 16.013 0.064 -7.414 1.00 83.88 109 ASN A N 1
ATOM 838 C CA . ASN A 1 109 ? 15.477 -1.011 -8.259 1.00 83.88 109 ASN A CA 1
ATOM 839 C C . ASN A 1 109 ? 13.966 -1.255 -8.082 1.00 83.88 109 ASN A C 1
ATOM 841 O O . ASN A 1 109 ? 13.271 -1.355 -9.085 1.00 83.88 109 ASN A O 1
ATOM 845 N N . GLY A 1 110 ? 13.438 -1.265 -6.852 1.00 89.88 110 GLY A N 1
ATOM 846 C CA . GLY A 1 110 ? 12.008 -1.493 -6.627 1.00 89.88 110 GLY A CA 1
ATOM 847 C C . GLY A 1 110 ? 11.121 -0.403 -7.239 1.00 89.88 110 GLY A C 1
ATOM 848 O O . GLY A 1 110 ? 10.275 -0.677 -8.089 1.00 89.88 110 GLY A O 1
ATOM 849 N N . MET A 1 111 ? 11.335 0.855 -6.848 1.00 90.19 111 MET A N 1
ATOM 850 C CA . MET A 1 111 ? 10.573 1.989 -7.391 1.00 90.19 111 MET A CA 1
ATOM 851 C C . MET A 1 111 ? 10.870 2.262 -8.873 1.00 90.19 111 MET A C 1
ATOM 853 O O . MET A 1 111 ? 9.974 2.673 -9.607 1.00 90.19 111 MET A O 1
ATOM 857 N N . CYS A 1 112 ? 12.094 2.007 -9.338 1.00 87.75 112 CYS A N 1
ATOM 858 C CA . CYS A 1 112 ? 12.499 2.233 -10.725 1.00 87.75 112 CYS A CA 1
ATOM 859 C C . CYS A 1 112 ? 11.924 1.198 -11.708 1.00 87.75 112 CYS A C 1
ATOM 861 O O . CYS A 1 112 ? 11.788 1.514 -12.894 1.00 87.75 112 CYS A O 1
ATOM 863 N N . ASP A 1 113 ? 11.531 0.014 -11.228 1.00 89.75 113 ASP A N 1
ATOM 864 C CA . ASP A 1 113 ? 10.811 -1.002 -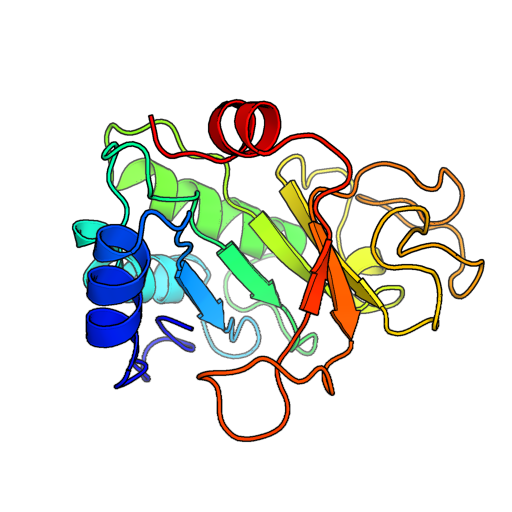12.008 1.00 89.75 113 ASP A CA 1
ATOM 865 C C . ASP A 1 113 ? 9.323 -0.650 -12.222 1.00 89.75 113 ASP A C 1
ATOM 867 O O . ASP A 1 113 ? 8.620 -1.299 -13.007 1.00 89.75 113 ASP A O 1
ATOM 871 N N . LEU A 1 114 ? 8.827 0.402 -11.561 1.00 89.88 114 LEU A N 1
ATOM 872 C CA . LEU A 1 114 ? 7.478 0.927 -11.749 1.00 89.88 114 LEU A CA 1
ATOM 873 C C . LEU A 1 114 ? 7.464 2.055 -12.786 1.00 89.88 114 LEU A C 1
ATOM 875 O O . LEU A 1 114 ? 8.305 2.942 -12.782 1.00 89.88 114 LEU A O 1
ATOM 879 N N . ALA A 1 115 ? 6.465 2.068 -13.665 1.00 88.44 115 ALA A N 1
ATOM 880 C CA . ALA A 1 115 ? 6.262 3.102 -14.675 1.00 88.44 115 ALA A CA 1
ATOM 881 C C . ALA A 1 115 ? 5.313 4.215 -14.196 1.00 88.44 115 ALA A C 1
ATOM 883 O O . ALA A 1 115 ? 4.490 4.017 -13.306 1.00 88.44 115 ALA A O 1
ATOM 884 N N . THR A 1 116 ? 5.349 5.376 -14.862 1.00 82.56 116 THR A N 1
ATOM 885 C CA . THR A 1 116 ? 4.493 6.551 -14.573 1.00 82.56 116 THR A CA 1
ATOM 886 C C . THR A 1 116 ? 2.988 6.316 -14.757 1.00 82.56 116 THR A C 1
ATOM 888 O O . THR A 1 116 ? 2.183 7.163 -14.381 1.00 82.56 116 THR A O 1
ATOM 891 N N . SER A 1 117 ? 2.585 5.172 -15.319 1.00 82.50 117 SER A N 1
ATOM 892 C CA . SER A 1 117 ? 1.189 4.718 -15.323 1.00 82.50 117 SER A CA 1
ATOM 893 C C . SER A 1 117 ? 0.712 4.223 -13.952 1.00 82.50 117 SER A C 1
ATOM 895 O O . SER A 1 117 ? -0.488 4.025 -13.756 1.00 82.50 117 SER A O 1
ATOM 897 N N . CYS A 1 118 ? 1.617 4.045 -12.988 1.00 80.06 118 CYS A N 1
ATOM 898 C CA . CYS A 1 118 ? 1.273 4.038 -11.577 1.00 80.06 118 CYS A CA 1
ATOM 899 C C . CYS A 1 118 ? 0.980 5.489 -11.165 1.00 80.06 118 CYS A C 1
ATOM 901 O O . CYS A 1 118 ? 1.828 6.360 -11.310 1.00 80.06 118 CYS A O 1
ATOM 903 N N . VAL A 1 119 ? -0.234 5.782 -10.701 1.00 66.69 119 VAL A N 1
ATOM 904 C CA . VAL A 1 119 ? -0.643 7.148 -10.294 1.00 66.69 119 VAL A CA 1
ATOM 905 C C . VAL A 1 119 ? -1.227 7.181 -8.883 1.00 66.69 119 VAL A C 1
ATOM 907 O O . VAL A 1 119 ? -1.913 8.128 -8.494 1.00 66.69 119 VAL A O 1
ATOM 910 N N . LEU A 1 120 ? -1.006 6.108 -8.125 1.00 83.81 120 LEU A N 1
ATOM 911 C CA . LEU A 1 120 ? -1.476 5.990 -6.752 1.00 83.81 120 LEU A CA 1
ATOM 912 C C . LEU A 1 120 ? -0.410 6.506 -5.780 1.00 83.81 120 LEU A C 1
ATOM 914 O O . LEU A 1 120 ? 0.419 7.340 -6.150 1.00 83.81 120 LEU A O 1
ATOM 918 N N . SER A 1 121 ? -0.458 6.072 -4.525 1.00 91.25 121 SER A N 1
ATOM 919 C CA . SER A 1 121 ? 0.482 6.512 -3.499 1.00 91.25 121 SER A CA 1
ATOM 920 C C . SER A 1 121 ? 1.683 5.586 -3.388 1.00 91.25 121 SER A C 1
ATOM 922 O O . SER A 1 121 ? 1.544 4.377 -3.533 1.00 91.25 121 SER A O 1
ATOM 924 N N . ALA A 1 122 ? 2.845 6.158 -3.082 1.00 93.06 122 ALA A N 1
ATOM 925 C CA . ALA A 1 122 ? 4.090 5.417 -2.945 1.00 93.06 122 ALA A CA 1
ATOM 926 C C . ALA A 1 122 ? 4.651 5.508 -1.525 1.00 93.06 122 ALA A C 1
ATOM 928 O O . ALA A 1 122 ? 4.710 6.589 -0.933 1.00 93.06 122 ALA A O 1
ATOM 929 N N . TRP A 1 123 ? 5.099 4.376 -1.008 1.00 96.31 123 TRP A N 1
ATOM 930 C CA . TRP A 1 123 ? 5.816 4.234 0.245 1.00 96.31 123 TRP A CA 1
ATOM 931 C C . TRP A 1 123 ? 7.226 3.737 -0.069 1.00 96.31 123 TRP A C 1
ATOM 933 O O . TRP A 1 123 ? 7.437 2.590 -0.439 1.00 96.31 123 TRP A O 1
ATOM 943 N N . VAL A 1 124 ? 8.197 4.640 -0.017 1.00 95.12 124 VAL A N 1
ATOM 944 C CA . VAL A 1 124 ? 9.562 4.349 -0.463 1.00 95.12 124 VAL A CA 1
ATOM 945 C C . VAL A 1 124 ? 10.384 3.864 0.721 1.00 95.12 124 VAL A C 1
ATOM 947 O O . VAL A 1 124 ? 10.469 4.572 1.721 1.00 95.12 124 VAL A O 1
ATOM 950 N N . ALA A 1 125 ? 11.024 2.704 0.611 1.00 95.94 125 ALA A N 1
ATOM 951 C CA . ALA A 1 125 ? 11.967 2.234 1.621 1.00 95.94 125 ALA A CA 1
ATOM 952 C C . ALA A 1 125 ? 13.389 2.666 1.285 1.00 95.94 125 ALA A C 1
ATOM 954 O O . ALA A 1 125 ? 13.934 2.276 0.249 1.00 95.94 125 ALA A O 1
ATOM 955 N N . HIS A 1 126 ? 13.999 3.468 2.159 1.00 94.69 126 HIS A N 1
ATOM 956 C CA . HIS A 1 126 ? 15.402 3.828 2.015 1.00 94.69 126 HIS A CA 1
ATOM 957 C C . HIS A 1 126 ? 16.031 4.244 3.345 1.00 94.69 126 HIS A C 1
ATOM 959 O O . HIS A 1 126 ? 15.657 5.254 3.933 1.00 94.69 126 HIS A O 1
ATOM 965 N N . TYR A 1 127 ? 17.023 3.489 3.813 1.00 95.06 127 TYR A N 1
ATOM 966 C CA . TYR A 1 127 ? 17.663 3.721 5.111 1.00 95.06 127 TYR A CA 1
ATOM 967 C C . TYR A 1 127 ? 18.942 4.553 4.950 1.00 95.06 127 TYR A C 1
ATOM 969 O O . TYR A 1 127 ? 20.047 4.084 5.215 1.00 95.06 127 TYR A O 1
ATOM 977 N N . ASN A 1 128 ? 18.795 5.788 4.471 1.00 93.25 128 ASN A N 1
ATOM 978 C CA . ASN A 1 128 ? 19.921 6.672 4.135 1.00 93.25 128 ASN A CA 1
ATOM 979 C C . ASN A 1 128 ? 20.499 7.468 5.317 1.00 93.25 128 ASN A C 1
ATOM 981 O O . ASN A 1 128 ? 21.459 8.218 5.155 1.00 93.25 128 ASN A O 1
ATOM 985 N N . GLY A 1 129 ? 19.925 7.327 6.514 1.00 92.94 129 GLY A N 1
ATOM 986 C CA . GLY A 1 129 ? 20.369 8.056 7.702 1.00 92.94 129 GLY A CA 1
ATOM 987 C C . GLY A 1 129 ? 19.982 9.538 7.722 1.00 92.94 129 GLY A C 1
ATOM 988 O O . GLY A 1 129 ? 20.425 10.260 8.618 1.00 92.94 129 GLY A O 1
ATOM 989 N N . GLU A 1 130 ? 19.152 10.005 6.784 1.00 92.69 130 GLU A N 1
ATOM 990 C CA . GLU A 1 130 ? 18.561 11.336 6.880 1.00 92.69 130 GLU A CA 1
ATOM 991 C C . GLU A 1 130 ? 17.577 11.434 8.064 1.00 92.69 130 GLU A C 1
ATOM 993 O O . GLU A 1 130 ? 17.132 10.447 8.656 1.00 92.69 130 GLU A O 1
ATOM 998 N N . ASN A 1 131 ? 17.239 12.664 8.450 1.00 90.62 131 ASN A N 1
ATOM 999 C CA . ASN A 1 131 ? 16.353 12.914 9.582 1.00 90.62 131 ASN A CA 1
ATOM 1000 C C . ASN A 1 131 ? 14.899 12.520 9.262 1.00 90.62 131 ASN A C 1
ATOM 1002 O O . ASN A 1 131 ? 14.351 12.975 8.266 1.00 90.62 131 ASN A O 1
ATOM 1006 N N . LEU A 1 132 ? 14.240 11.785 10.164 1.00 88.31 132 LEU A N 1
ATOM 1007 C CA . LEU A 1 132 ? 12.844 11.339 10.017 1.00 88.31 132 LEU A CA 1
ATOM 1008 C C . LEU A 1 132 ? 11.842 12.475 9.704 1.00 88.31 132 LEU A C 1
ATOM 1010 O O . LEU A 1 132 ? 10.850 12.243 9.023 1.00 88.31 132 LEU A O 1
ATOM 1014 N N . TYR A 1 133 ? 12.071 13.692 10.203 1.00 85.44 133 TYR A N 1
ATOM 1015 C CA . TYR A 1 133 ? 11.123 14.809 10.089 1.00 85.44 133 TYR A CA 1
ATOM 1016 C C . TYR A 1 133 ? 11.458 15.803 8.978 1.00 85.44 133 TYR A C 1
ATOM 1018 O O . TYR A 1 133 ? 10.571 16.510 8.506 1.00 85.44 133 TYR A O 1
ATOM 1026 N N . THR A 1 134 ? 12.731 15.908 8.594 1.00 89.12 134 THR A N 1
ATOM 1027 C CA . THR A 1 134 ? 13.196 16.921 7.630 1.00 89.12 134 THR A CA 1
ATOM 1028 C C . THR A 1 134 ? 13.895 16.331 6.410 1.00 89.12 134 THR A C 1
ATOM 1030 O O . THR A 1 134 ? 14.285 17.086 5.523 1.00 89.12 134 THR A O 1
ATOM 1033 N N . GLY A 1 135 ? 14.112 15.018 6.397 1.00 91.12 135 GLY A N 1
ATOM 1034 C CA . GLY A 1 135 ? 14.787 14.291 5.331 1.00 91.12 135 GLY A CA 1
ATOM 1035 C C . GLY A 1 135 ? 13.856 13.839 4.212 1.00 91.12 135 GLY A C 1
ATOM 1036 O O . GLY A 1 135 ? 12.665 14.163 4.171 1.00 91.12 135 GLY A O 1
ATOM 1037 N N . ASN A 1 136 ? 14.429 13.089 3.281 1.00 91.38 136 ASN A N 1
ATOM 1038 C CA . ASN A 1 136 ? 13.767 12.569 2.099 1.00 91.38 136 ASN A CA 1
ATOM 1039 C C . ASN A 1 136 ? 14.347 11.185 1.736 1.00 91.38 136 ASN A C 1
ATOM 1041 O O . ASN A 1 136 ? 15.542 10.953 1.927 1.00 91.38 136 ASN A O 1
ATOM 1045 N N . PRO A 1 137 ? 13.548 10.277 1.145 1.00 91.56 137 PRO A N 1
ATOM 1046 C CA . PRO A 1 137 ? 14.062 9.006 0.632 1.00 91.56 137 PRO A CA 1
ATOM 1047 C C . PRO A 1 137 ? 15.114 9.166 -0.483 1.00 91.56 137 PRO A C 1
ATOM 1049 O O . PRO A 1 137 ? 15.831 8.217 -0.772 1.00 91.56 137 PRO A O 1
ATOM 1052 N N . TRP A 1 138 ? 15.231 10.333 -1.123 1.00 88.50 138 TRP A N 1
ATOM 1053 C CA . TRP A 1 138 ? 16.080 10.575 -2.293 1.00 88.50 138 TRP A CA 1
ATOM 1054 C C . TRP A 1 138 ? 17.297 11.464 -1.959 1.00 88.50 138 TRP A C 1
ATOM 1056 O O . TRP A 1 138 ? 17.311 12.682 -2.187 1.00 88.50 138 TRP A O 1
ATOM 1066 N N . ASP A 1 139 ? 18.359 10.839 -1.452 1.00 79.69 139 ASP A N 1
ATOM 1067 C CA . ASP A 1 139 ? 19.650 11.463 -1.098 1.00 79.69 139 ASP A CA 1
ATOM 1068 C C . ASP A 1 139 ? 20.697 11.414 -2.235 1.00 79.69 139 ASP A C 1
ATOM 1070 O O . ASP A 1 139 ? 21.827 11.866 -2.069 1.00 79.69 139 ASP A O 1
ATOM 1074 N N . GLY A 1 140 ? 20.325 10.894 -3.410 1.00 72.12 140 GLY A N 1
ATOM 1075 C CA . GLY A 1 140 ? 21.240 10.671 -4.536 1.00 72.12 140 GLY A CA 1
ATOM 1076 C C . GLY A 1 140 ? 21.675 9.213 -4.728 1.00 72.12 140 GLY A C 1
ATOM 1077 O O . GLY A 1 140 ? 22.501 8.955 -5.599 1.00 72.12 140 GLY A O 1
ATOM 1078 N N . CYS A 1 141 ? 21.095 8.262 -3.985 1.00 69.44 141 CYS A N 1
ATOM 1079 C CA . CYS A 1 141 ? 21.337 6.815 -4.119 1.00 69.44 141 CYS A CA 1
ATOM 1080 C C . CYS A 1 141 ? 21.167 6.228 -5.525 1.00 69.44 141 CYS A C 1
ATOM 1082 O O . CYS A 1 141 ? 21.666 5.140 -5.813 1.00 69.44 141 CYS A O 1
ATOM 1084 N N . CYS A 1 142 ? 20.376 6.889 -6.369 1.00 75.50 142 CYS A N 1
ATOM 1085 C CA . CYS A 1 142 ? 19.649 6.232 -7.437 1.00 75.50 142 CYS A CA 1
ATOM 1086 C C . CYS A 1 142 ? 19.638 7.110 -8.694 1.00 75.50 142 CYS A C 1
ATOM 1088 O O . CYS A 1 142 ? 19.467 8.328 -8.615 1.00 75.50 142 CYS A O 1
ATOM 1090 N N . SER A 1 143 ? 19.829 6.489 -9.861 1.00 78.75 143 SER A N 1
ATOM 1091 C CA . SER A 1 143 ? 19.679 7.184 -11.148 1.00 78.75 143 SER A CA 1
ATOM 1092 C C . SER A 1 143 ? 18.232 7.643 -11.339 1.00 78.75 143 SER A C 1
ATOM 1094 O O . SER A 1 143 ? 17.322 7.031 -10.780 1.00 78.75 143 SER A O 1
ATOM 1096 N N . CYS A 1 144 ? 18.016 8.694 -12.139 1.00 77.94 144 CYS A N 1
ATOM 1097 C CA . CYS A 1 144 ? 16.662 9.159 -12.445 1.00 77.94 144 CYS A CA 1
ATOM 1098 C C . CYS A 1 144 ? 15.834 8.003 -13.003 1.00 77.94 144 CYS A C 1
ATOM 1100 O O . CYS A 1 144 ? 16.275 7.300 -13.919 1.00 77.94 144 CYS A O 1
ATOM 1102 N N . CYS A 1 145 ? 14.643 7.811 -12.452 1.00 74.00 145 CYS A N 1
ATOM 1103 C CA . CYS A 1 145 ? 13.750 6.750 -12.874 1.00 74.00 145 CYS A CA 1
ATOM 1104 C C . CYS A 1 145 ? 12.286 7.180 -12.757 1.00 74.00 145 CYS A C 1
ATOM 1106 O O . CYS A 1 145 ? 11.978 8.297 -12.350 1.00 74.00 145 CYS A O 1
ATOM 1108 N N . ASN A 1 146 ? 11.401 6.323 -13.260 1.00 73.62 146 ASN A N 1
ATOM 1109 C CA . ASN A 1 146 ? 9.982 6.591 -13.499 1.00 73.62 146 ASN A CA 1
ATOM 1110 C C . ASN A 1 146 ? 9.169 6.759 -12.187 1.00 73.62 146 ASN A C 1
ATOM 1112 O O . ASN A 1 146 ? 9.749 6.893 -11.125 1.00 73.62 146 ASN A O 1
ATOM 1116 N N . TYR A 1 147 ? 7.826 6.753 -12.269 1.00 75.75 147 TYR A N 1
ATOM 1117 C CA . TYR A 1 147 ? 6.808 6.863 -11.193 1.00 75.75 147 TYR A CA 1
ATOM 1118 C C . TYR A 1 147 ? 7.109 7.819 -10.020 1.00 75.75 147 TYR A C 1
ATOM 1120 O O . TYR A 1 147 ? 6.469 8.867 -9.921 1.00 75.75 147 TYR A O 1
ATOM 1128 N N . VAL A 1 148 ? 8.046 7.457 -9.142 1.00 79.62 148 VAL A N 1
ATOM 1129 C CA . VAL A 1 148 ? 8.596 8.304 -8.083 1.00 79.62 148 VAL A CA 1
ATOM 1130 C C . VAL A 1 148 ? 10.056 8.594 -8.419 1.00 79.62 148 VAL A C 1
ATOM 1132 O O . VAL A 1 148 ? 10.908 7.725 -8.265 1.00 79.62 148 VAL A O 1
ATOM 1135 N N . ASP A 1 149 ? 10.332 9.808 -8.901 1.00 73.50 149 ASP A N 1
ATOM 1136 C CA . ASP A 1 149 ? 11.628 10.130 -9.506 1.00 73.50 149 ASP A CA 1
ATOM 1137 C C . ASP A 1 149 ? 12.641 10.662 -8.469 1.00 73.50 149 ASP A C 1
ATOM 1139 O O . ASP A 1 149 ? 12.456 11.783 -7.960 1.00 73.50 149 ASP A O 1
ATOM 1143 N N . PRO A 1 150 ? 13.756 9.937 -8.221 1.00 76.12 150 PRO A N 1
ATOM 1144 C CA . PRO A 1 150 ? 14.838 10.381 -7.343 1.00 76.12 150 PRO A CA 1
ATOM 1145 C C . PRO A 1 150 ? 15.417 11.751 -7.720 1.00 76.12 150 PRO A C 1
ATOM 1147 O O . PRO A 1 150 ? 15.855 12.501 -6.849 1.00 76.12 150 PRO A O 1
ATOM 1150 N N . CYS A 1 151 ? 15.393 12.114 -9.006 1.00 76.62 151 CYS A N 1
ATOM 1151 C CA . CYS A 1 151 ? 15.966 13.363 -9.502 1.00 76.62 151 CYS A CA 1
ATOM 1152 C C . CYS A 1 151 ? 15.081 14.582 -9.233 1.00 76.62 151 CYS A C 1
ATOM 1154 O O . CYS A 1 151 ? 15.591 15.691 -9.074 1.00 76.62 151 CYS A O 1
ATOM 1156 N N . THR A 1 152 ? 13.764 14.391 -9.122 1.00 78.88 152 THR A N 1
ATOM 1157 C CA . THR A 1 152 ? 12.847 15.466 -8.703 1.00 78.88 152 THR A CA 1
ATOM 1158 C C . THR A 1 152 ? 12.664 15.529 -7.190 1.00 78.88 152 THR A C 1
ATOM 1160 O O . THR A 1 152 ? 12.119 16.512 -6.690 1.00 78.88 152 THR A O 1
ATOM 1163 N N . LYS A 1 153 ? 13.096 14.486 -6.466 1.00 77.69 153 LYS A N 1
ATOM 1164 C CA . LYS A 1 153 ? 12.880 14.288 -5.024 1.00 77.69 153 LYS A CA 1
ATOM 1165 C C . LYS A 1 153 ? 11.405 14.326 -4.592 1.00 77.69 153 LYS A C 1
ATOM 1167 O O . LYS A 1 153 ? 11.113 14.492 -3.404 1.00 77.69 153 LYS A O 1
ATOM 1172 N N . ASN A 1 154 ? 10.485 14.152 -5.542 1.00 78.94 154 ASN A N 1
ATOM 1173 C CA . ASN A 1 154 ? 9.038 14.274 -5.374 1.00 78.94 154 ASN A CA 1
ATOM 1174 C C . ASN A 1 154 ? 8.323 12.942 -5.656 1.00 78.94 154 ASN A C 1
ATOM 1176 O O . ASN A 1 154 ? 8.923 11.979 -6.121 1.00 78.94 154 ASN A O 1
ATOM 1180 N N . GLY A 1 155 ? 7.016 12.897 -5.381 1.00 82.75 155 GLY A N 1
ATOM 1181 C CA . GLY A 1 155 ? 6.132 11.787 -5.772 1.00 82.75 155 GLY A CA 1
ATOM 1182 C C . GLY A 1 155 ? 5.949 10.682 -4.727 1.00 82.75 155 GLY A C 1
ATOM 1183 O O . GLY A 1 155 ? 5.124 9.795 -4.928 1.00 82.75 155 GLY A O 1
ATOM 1184 N N . TRP A 1 156 ? 6.660 10.736 -3.597 1.00 90.62 156 TRP A N 1
ATOM 1185 C CA . TRP A 1 156 ? 6.478 9.797 -2.489 1.00 90.62 156 TRP A CA 1
ATOM 1186 C C . TRP A 1 156 ? 5.396 10.282 -1.509 1.00 90.62 156 TRP A C 1
ATOM 1188 O O . TRP A 1 156 ? 5.143 11.477 -1.372 1.00 90.62 156 TRP A O 1
ATOM 1198 N N . THR A 1 157 ? 4.711 9.341 -0.855 1.00 93.56 157 THR A N 1
ATOM 1199 C CA . THR A 1 157 ? 3.698 9.593 0.189 1.00 93.56 157 THR A CA 1
ATOM 1200 C C . THR A 1 157 ? 4.248 9.259 1.571 1.00 93.56 157 THR A C 1
ATOM 1202 O O . THR A 1 157 ? 4.115 10.065 2.487 1.00 93.56 157 THR A O 1
ATOM 1205 N N . TYR A 1 158 ? 4.877 8.093 1.701 1.00 95.94 158 TYR A N 1
ATOM 1206 C CA . TYR A 1 158 ? 5.524 7.628 2.925 1.00 95.94 158 TYR A CA 1
ATOM 1207 C C . TYR A 1 158 ? 6.984 7.295 2.642 1.00 95.94 158 TYR A C 1
ATOM 1209 O O . TYR A 1 158 ? 7.334 6.933 1.515 1.00 95.94 158 TYR A O 1
ATOM 1217 N N . TRP A 1 159 ? 7.824 7.394 3.662 1.00 96.44 159 TRP A N 1
ATOM 1218 C CA . TRP A 1 159 ? 9.222 6.996 3.589 1.00 96.44 159 TRP A CA 1
ATOM 1219 C C . TRP A 1 159 ? 9.546 6.095 4.776 1.00 96.44 159 TRP A C 1
ATOM 1221 O O . TRP A 1 159 ? 9.465 6.551 5.912 1.00 96.44 159 TRP A O 1
ATOM 1231 N N . GLN A 1 160 ? 9.910 4.838 4.517 1.00 97.62 160 GLN A N 1
ATOM 1232 C CA . GLN A 1 160 ? 10.462 3.967 5.550 1.00 97.62 160 GLN A CA 1
ATOM 1233 C C . GLN A 1 160 ? 11.937 4.302 5.736 1.00 97.62 160 GLN A C 1
ATOM 1235 O O . GLN A 1 160 ? 12.759 4.089 4.838 1.00 97.62 160 GLN A O 1
ATOM 1240 N N . VAL A 1 161 ? 12.253 4.864 6.899 1.00 96.44 161 VAL A N 1
ATOM 1241 C CA . VAL A 1 161 ? 13.542 5.512 7.173 1.00 96.44 161 VAL A CA 1
ATOM 1242 C C . VAL A 1 161 ? 14.520 4.591 7.888 1.00 96.44 161 VAL A C 1
ATOM 1244 O O . VAL A 1 161 ? 15.727 4.817 7.859 1.00 96.44 161 VAL A O 1
ATOM 1247 N N . SER A 1 162 ? 14.007 3.570 8.572 1.00 96.44 162 SER A N 1
ATOM 1248 C CA . SER A 1 162 ? 14.804 2.626 9.350 1.00 96.44 162 SER A CA 1
ATOM 1249 C C . SER A 1 162 ? 14.034 1.332 9.556 1.00 96.44 162 SER A C 1
ATOM 1251 O O . SER A 1 162 ? 12.824 1.380 9.747 1.00 96.44 162 SER A O 1
ATOM 1253 N N . SER A 1 163 ? 14.754 0.212 9.596 1.00 96.75 163 SER A N 1
ATOM 1254 C CA . SER A 1 163 ? 14.254 -1.097 10.039 1.00 96.75 163 SER A CA 1
ATOM 1255 C C . SER A 1 163 ? 14.736 -1.491 11.435 1.00 96.75 163 SER A C 1
ATOM 1257 O O . SER A 1 163 ? 14.488 -2.595 11.910 1.00 96.75 163 SER A O 1
ATOM 1259 N N . THR A 1 164 ? 15.471 -0.606 12.112 1.00 96.56 164 THR A N 1
ATOM 1260 C CA . THR A 1 164 ? 16.087 -0.874 13.420 1.00 96.56 164 THR A CA 1
ATOM 1261 C C . THR A 1 164 ? 15.722 0.197 14.445 1.00 96.56 164 THR A C 1
ATOM 1263 O O . THR A 1 164 ? 16.505 0.501 15.347 1.00 96.56 164 THR A O 1
ATOM 1266 N N . GLY A 1 165 ? 14.552 0.818 14.286 1.00 94.62 165 GLY A N 1
ATOM 1267 C CA . GLY A 1 165 ? 13.980 1.719 15.276 1.00 94.62 165 GLY A CA 1
ATOM 1268 C C . GLY A 1 165 ? 13.644 0.989 16.578 1.00 94.62 165 GLY A C 1
ATOM 1269 O O . GLY A 1 165 ? 13.574 -0.240 16.635 1.00 94.62 165 GLY A O 1
ATOM 1270 N N . SER A 1 166 ? 13.430 1.764 17.641 1.00 95.44 166 SER A N 1
ATOM 1271 C CA . SER A 1 166 ? 13.033 1.253 18.954 1.00 95.44 166 SER A CA 1
ATOM 1272 C C . SER A 1 166 ? 11.966 2.154 19.557 1.00 95.44 166 SER A C 1
ATOM 1274 O O . SER A 1 166 ? 12.138 3.372 19.631 1.00 95.44 166 SER A O 1
ATOM 1276 N N . MET A 1 167 ? 10.8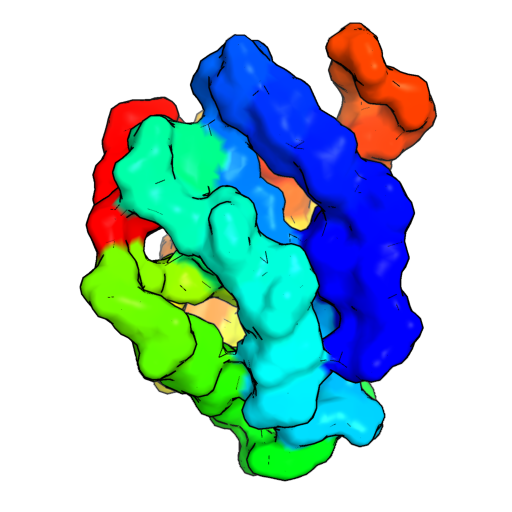53 1.554 19.975 1.00 92.38 167 MET A N 1
ATOM 1277 C CA . MET A 1 167 ? 9.708 2.258 20.539 1.00 92.38 167 MET A CA 1
ATOM 1278 C C . MET A 1 167 ? 9.217 1.538 21.790 1.00 92.38 167 MET A C 1
ATOM 1280 O O . MET A 1 167 ? 9.010 0.326 21.787 1.00 92.38 167 MET A O 1
ATOM 1284 N N . CYS A 1 168 ? 8.991 2.291 22.868 1.00 94.62 168 CYS A N 1
ATOM 1285 C CA . CYS A 1 168 ? 8.394 1.748 24.084 1.00 94.62 168 CYS A CA 1
ATOM 1286 C C . CYS A 1 168 ? 7.069 1.040 23.762 1.00 94.62 168 CYS A C 1
ATOM 1288 O O . CYS A 1 168 ? 6.179 1.633 23.158 1.00 94.62 168 CYS A O 1
ATOM 1290 N N . GLY A 1 169 ? 6.936 -0.215 24.195 1.00 91.31 169 GLY A N 1
ATOM 1291 C CA . GLY A 1 169 ? 5.760 -1.047 23.925 1.00 91.31 169 GLY A CA 1
ATOM 1292 C C . GLY A 1 169 ? 5.910 -2.004 22.738 1.00 91.31 169 GLY A C 1
ATOM 1293 O O . GLY A 1 169 ? 5.097 -2.915 22.617 1.00 91.31 169 GLY A O 1
ATOM 1294 N N . ILE A 1 170 ? 6.963 -1.872 21.923 1.00 93.19 170 ILE A N 1
ATOM 1295 C CA . ILE A 1 170 ? 7.298 -2.815 20.848 1.00 93.19 170 ILE A CA 1
ATOM 1296 C C . ILE A 1 170 ? 8.660 -3.435 21.162 1.00 93.19 170 ILE A C 1
ATOM 1298 O O . ILE A 1 170 ? 9.639 -2.738 21.416 1.00 93.19 170 ILE A O 1
ATOM 1302 N N . SER A 1 171 ? 8.713 -4.765 21.215 1.00 94.81 171 SER A N 1
ATOM 1303 C CA . SER A 1 171 ? 9.955 -5.492 21.493 1.00 94.81 171 SER A CA 1
ATOM 1304 C C . SER A 1 171 ? 10.708 -5.789 20.200 1.00 94.81 171 SER A C 1
ATOM 1306 O O . SER A 1 171 ? 10.123 -6.314 19.259 1.00 94.81 171 SER A O 1
ATOM 1308 N N . GLY A 1 172 ? 12.017 -5.532 20.200 1.00 96.12 172 GLY A N 1
ATOM 1309 C CA . GLY A 1 172 ? 12.888 -5.766 19.049 1.00 96.12 172 GLY A CA 1
ATOM 1310 C C . GLY A 1 172 ? 12.950 -4.585 18.081 1.00 96.12 172 GLY A C 1
ATOM 1311 O O . GLY A 1 172 ? 12.467 -3.489 18.366 1.00 96.12 172 GLY A O 1
ATOM 1312 N N . ASN A 1 173 ? 13.594 -4.827 16.943 1.00 97.38 173 ASN A N 1
ATOM 1313 C CA . ASN A 1 173 ? 13.709 -3.853 15.868 1.00 97.38 173 ASN A CA 1
ATOM 1314 C C . ASN A 1 173 ? 12.325 -3.513 15.306 1.00 97.38 173 ASN A C 1
ATOM 1316 O O . ASN A 1 173 ? 11.512 -4.405 15.070 1.00 97.38 173 ASN A O 1
ATOM 1320 N N . THR A 1 174 ? 12.070 -2.222 15.116 1.00 96.31 174 THR A N 1
ATOM 1321 C CA . THR A 1 174 ? 10.801 -1.698 14.607 1.00 96.31 174 THR A CA 1
ATOM 1322 C C . THR A 1 174 ? 11.057 -0.822 13.391 1.00 96.31 174 THR A C 1
ATOM 1324 O O . THR A 1 174 ? 11.906 0.071 13.445 1.00 96.31 174 THR A O 1
ATOM 1327 N N . ASP A 1 175 ? 10.293 -1.044 12.325 1.00 97.44 175 ASP A N 1
ATOM 1328 C CA . ASP A 1 175 ? 10.315 -0.171 11.157 1.00 97.44 175 ASP A CA 1
ATOM 1329 C C . ASP A 1 175 ? 9.754 1.207 11.518 1.00 97.44 175 ASP A C 1
ATOM 1331 O O . ASP A 1 175 ? 8.694 1.315 12.141 1.00 97.44 175 ASP A O 1
ATOM 1335 N N . PHE A 1 176 ? 10.485 2.261 11.162 1.00 97.00 176 PHE A N 1
ATOM 1336 C CA . PHE A 1 176 ? 10.067 3.647 11.356 1.00 97.00 176 PHE A CA 1
ATOM 1337 C C . PHE A 1 176 ? 9.778 4.307 10.017 1.00 97.00 176 PHE A C 1
ATOM 1339 O O . PHE A 1 176 ? 10.582 4.235 9.086 1.00 97.00 176 PHE A O 1
ATOM 1346 N N . ASP A 1 177 ? 8.667 5.038 9.980 1.00 96.56 177 ASP A N 1
ATOM 1347 C CA . ASP A 1 177 ? 8.139 5.667 8.780 1.00 96.56 177 ASP A CA 1
ATOM 1348 C C . ASP A 1 177 ? 7.861 7.152 8.985 1.00 96.56 177 ASP A C 1
ATOM 1350 O O . ASP A 1 177 ? 7.348 7.579 10.023 1.00 96.56 177 ASP A O 1
ATOM 1354 N N . ALA A 1 178 ? 8.156 7.937 7.955 1.00 95.19 178 ALA A N 1
ATOM 1355 C CA . ALA A 1 178 ? 7.819 9.344 7.864 1.00 95.19 178 ALA A CA 1
ATOM 1356 C C . ALA A 1 178 ? 6.625 9.560 6.932 1.00 95.19 178 ALA A C 1
ATOM 1358 O O . ALA A 1 178 ? 6.577 9.052 5.809 1.00 95.19 178 ALA A O 1
ATOM 1359 N N . TYR A 1 179 ? 5.707 10.416 7.372 1.00 94.06 179 TYR A N 1
ATOM 1360 C CA . TYR A 1 179 ? 4.799 11.147 6.499 1.00 94.06 179 TYR A CA 1
ATOM 1361 C C . TYR A 1 179 ? 5.193 12.631 6.571 1.00 94.06 179 TYR A C 1
ATOM 1363 O O . TYR A 1 179 ? 5.252 13.171 7.677 1.00 94.06 179 TYR A O 1
ATOM 1371 N N . PRO A 1 180 ? 5.481 13.308 5.444 1.00 89.88 180 PRO A N 1
ATOM 1372 C CA . PRO A 1 180 ? 6.154 14.611 5.465 1.00 89.88 180 PRO A CA 1
ATOM 1373 C C . PRO A 1 180 ? 5.242 15.781 5.864 1.00 89.88 180 PRO A C 1
ATOM 1375 O O . PRO A 1 180 ? 5.705 16.914 5.978 1.00 89.88 180 PRO A O 1
ATOM 1378 N N . LEU A 1 181 ? 3.938 15.537 6.033 1.00 91.62 181 LEU A N 1
ATOM 1379 C CA . LEU A 1 181 ? 2.936 16.557 6.347 1.00 91.62 181 LEU A CA 1
ATOM 1380 C C . LEU A 1 181 ? 2.243 16.248 7.689 1.00 91.62 181 LEU A C 1
ATOM 1382 O O . LEU A 1 181 ? 2.671 15.394 8.460 1.00 91.62 181 LEU A O 1
ATOM 1386 N N . SER A 1 182 ? 1.161 16.958 8.007 1.00 94.81 182 SER A N 1
ATOM 1387 C CA . SER A 1 182 ? 0.442 16.782 9.274 1.00 94.81 182 SER A CA 1
ATOM 1388 C C . SER A 1 182 ? -0.407 15.505 9.317 1.00 94.81 182 SER A C 1
ATOM 1390 O O . SER A 1 182 ? -0.881 15.015 8.293 1.00 94.81 182 SER A O 1
ATOM 1392 N N . LEU A 1 183 ? -0.736 15.041 10.528 1.00 95.44 183 LEU A N 1
ATOM 1393 C CA . LEU A 1 183 ? -1.715 13.967 10.740 1.00 95.44 183 LEU A CA 1
ATOM 1394 C C . LEU A 1 183 ? -3.078 14.269 10.087 1.00 95.44 183 LEU A C 1
ATOM 1396 O O . LEU A 1 183 ? -3.703 13.383 9.515 1.00 95.44 183 LEU A O 1
ATOM 1400 N N . SER A 1 184 ? -3.538 15.523 10.122 1.00 96.88 184 SER A N 1
ATOM 1401 C CA . SER A 1 184 ? -4.789 15.915 9.458 1.00 96.88 184 SER A CA 1
ATOM 1402 C C . SER A 1 184 ? -4.725 15.748 7.936 1.00 96.88 184 SER A C 1
ATOM 1404 O O . SER A 1 184 ? -5.707 15.333 7.320 1.00 96.88 184 SER A O 1
ATOM 1406 N N . LEU A 1 185 ? -3.569 16.027 7.327 1.00 96.19 185 LEU A N 1
ATOM 1407 C CA . LEU A 1 185 ? -3.343 15.811 5.900 1.00 96.19 185 LEU A CA 1
ATOM 1408 C C . LEU A 1 185 ? -3.191 14.324 5.577 1.00 96.19 185 LEU A C 1
ATOM 1410 O O . LEU A 1 185 ? -3.743 13.892 4.568 1.00 96.19 185 LEU A O 1
ATOM 1414 N N . LEU A 1 186 ? -2.570 13.533 6.459 1.00 95.81 186 LEU A N 1
ATOM 1415 C CA . LEU A 1 186 ? -2.537 12.075 6.340 1.00 95.81 186 LEU A CA 1
ATOM 1416 C C . LEU A 1 186 ? -3.957 11.503 6.294 1.00 95.81 186 LEU A C 1
ATOM 1418 O O . LEU A 1 186 ? -4.304 10.800 5.351 1.00 95.81 186 LEU A O 1
ATOM 1422 N N . ILE A 1 187 ? -4.798 11.854 7.269 1.00 96.56 187 ILE A N 1
ATOM 1423 C CA . ILE A 1 187 ? -6.191 11.390 7.341 1.00 96.56 187 ILE A CA 1
ATOM 1424 C C . ILE A 1 187 ? -6.973 11.846 6.102 1.00 96.56 187 ILE A C 1
ATOM 1426 O O . ILE A 1 187 ? -7.702 11.067 5.496 1.00 96.56 187 ILE A O 1
ATOM 1430 N N . SER A 1 188 ? -6.795 13.097 5.672 1.00 95.50 188 SER A N 1
ATOM 1431 C CA . SER A 1 188 ? -7.455 13.615 4.470 1.00 95.50 188 SER A CA 1
ATOM 1432 C C . SER A 1 188 ? -7.027 12.884 3.191 1.00 95.50 188 SER A C 1
ATOM 1434 O O . SER A 1 188 ? -7.862 12.634 2.316 1.00 95.50 188 SER A O 1
ATOM 1436 N N . TYR A 1 189 ? -5.739 12.561 3.064 1.00 94.56 189 TYR A N 1
ATOM 1437 C CA . TYR A 1 189 ? -5.156 12.033 1.834 1.00 94.56 189 TYR A CA 1
ATOM 1438 C C . TYR A 1 189 ? -5.211 10.504 1.745 1.00 94.56 189 TYR A C 1
ATOM 1440 O O . TYR A 1 189 ? -5.389 9.982 0.646 1.00 94.56 189 TYR A O 1
ATOM 1448 N N . GLN A 1 190 ? -5.077 9.803 2.874 1.00 96.56 190 GLN A N 1
ATOM 1449 C CA . GLN A 1 190 ? -4.925 8.344 2.964 1.00 96.56 190 GLN A CA 1
ATOM 1450 C C . GLN A 1 190 ? -5.921 7.663 3.906 1.00 96.56 190 GLN A C 1
ATOM 1452 O O . GLN A 1 190 ? -5.942 6.439 3.965 1.00 96.56 190 GLN A O 1
ATOM 1457 N N . GLY A 1 191 ? -6.740 8.415 4.642 1.00 97.44 191 GLY A N 1
ATOM 1458 C CA . GLY A 1 191 ? -7.800 7.840 5.467 1.00 97.44 191 GLY A CA 1
ATOM 1459 C C . GLY A 1 191 ? -8.957 7.319 4.617 1.00 97.44 191 GLY A C 1
ATOM 1460 O O . GLY A 1 191 ? -9.347 7.963 3.641 1.00 97.44 191 GLY A O 1
ATOM 1461 N N . VAL A 1 192 ? -9.519 6.172 5.003 1.00 97.06 192 VAL A N 1
ATOM 1462 C CA . VAL A 1 192 ? -10.705 5.580 4.367 1.00 97.06 192 VAL A CA 1
ATOM 1463 C C . VAL A 1 192 ? -11.917 6.495 4.545 1.00 97.06 192 VAL A C 1
ATOM 1465 O O . VAL A 1 192 ? -12.186 6.957 5.656 1.00 97.06 192 VAL A O 1
ATOM 1468 N N . LYS A 1 193 ? -12.642 6.751 3.447 1.00 89.56 193 LYS A N 1
ATOM 1469 C CA . LYS A 1 193 ? -13.823 7.629 3.389 1.00 89.56 193 LYS A CA 1
ATOM 1470 C C . LYS A 1 193 ? -15.062 6.878 2.921 1.00 89.56 193 LYS A C 1
ATOM 1472 O O . LYS A 1 193 ? -14.945 6.021 2.013 1.00 89.56 193 LYS A O 1
#

Radius of gyration: 15.95 Å; chains: 1; bounding box: 40×36×42 Å

Secondary structure (DSSP, 8-state):
--EETTTEE-TTHHHHHHHHHHTT--B--EEE--TTTS-HHHHHHHHHHHHGGG-STTTTBBPPEEEE---S--TTSSSHHHHHHHHHHHHHHT-SS----EEEEETTHHHHTS-TT--SEEEEE------TTT--S-SS-S---SSS-TTTT---SEEEEEEEE--TT--S-EEEEE-SS-HHHHHHHHB--